Protein AF-A0A2G5TG54-F1 (afdb_monomer)

Structure (mmCIF, N/CA/C/O backbone):
data_AF-A0A2G5TG54-F1
#
_entry.id   AF-A0A2G5TG54-F1
#
loop_
_atom_site.group_PDB
_atom_site.id
_atom_site.type_symbol
_atom_site.label_atom_id
_atom_site.label_alt_id
_atom_site.label_comp_id
_atom_site.label_asym_id
_atom_site.label_entity_id
_atom_site.label_seq_id
_atom_site.pdbx_PDB_ins_code
_atom_site.Cartn_x
_atom_site.Cartn_y
_atom_site.Cartn_z
_atom_site.occupancy
_atom_site.B_iso_or_equiv
_atom_site.auth_seq_id
_atom_site.auth_comp_id
_atom_site.auth_asym_id
_atom_site.auth_atom_id
_atom_site.pdbx_PDB_model_num
ATOM 1 N N . MET A 1 1 ? 49.160 52.337 -9.918 1.00 34.94 1 MET A N 1
ATOM 2 C CA . MET A 1 1 ? 49.932 51.449 -9.016 1.00 34.94 1 MET A CA 1
ATOM 3 C C . MET A 1 1 ? 49.289 50.074 -9.090 1.00 34.94 1 MET A C 1
ATOM 5 O O . MET A 1 1 ? 48.088 50.018 -8.927 1.00 34.94 1 MET A O 1
ATOM 9 N N . SER A 1 2 ? 49.925 48.952 -9.394 1.00 38.31 2 SER A N 1
ATOM 10 C CA . SER A 1 2 ? 51.331 48.585 -9.532 1.00 38.31 2 SER A CA 1
ATOM 11 C C . SER A 1 2 ? 51.364 47.329 -10.421 1.00 38.31 2 SER A C 1
ATOM 13 O O . SER A 1 2 ? 50.618 46.388 -10.162 1.00 38.31 2 SER A O 1
ATOM 15 N N . ARG A 1 3 ? 52.185 47.323 -11.476 1.00 37.59 3 ARG A N 1
ATOM 16 C CA . ARG A 1 3 ? 52.688 46.097 -12.110 1.00 37.59 3 ARG A CA 1
ATOM 17 C C . ARG A 1 3 ? 54.124 45.937 -11.628 1.00 37.59 3 ARG A C 1
ATOM 19 O O . ARG A 1 3 ? 54.905 46.867 -11.799 1.00 37.59 3 ARG A O 1
ATOM 26 N N . ASN A 1 4 ? 54.460 44.779 -11.076 1.00 35.47 4 ASN A N 1
ATOM 27 C CA . ASN A 1 4 ? 55.825 44.259 -11.047 1.00 35.47 4 ASN A CA 1
ATOM 28 C C . ASN A 1 4 ? 55.773 42.719 -11.007 1.00 35.47 4 ASN A C 1
ATOM 30 O O . ASN A 1 4 ? 54.736 42.171 -10.626 1.00 35.47 4 ASN A O 1
ATOM 34 N N . PRO A 1 5 ? 56.821 42.026 -11.483 1.00 45.12 5 PRO A N 1
ATOM 35 C CA . PRO A 1 5 ? 56.696 40.803 -12.254 1.00 45.12 5 PRO A CA 1
ATOM 36 C C . PRO A 1 5 ? 57.221 39.583 -11.489 1.00 45.12 5 PRO A C 1
ATOM 38 O O . PRO A 1 5 ? 57.831 39.679 -10.426 1.00 45.12 5 PRO A O 1
ATOM 41 N N . TYR A 1 6 ? 56.983 38.424 -12.091 1.00 31.75 6 TYR A N 1
ATOM 42 C CA . TYR A 1 6 ? 57.564 37.141 -11.727 1.00 31.75 6 TYR A CA 1
ATOM 43 C C . TYR A 1 6 ? 59.094 37.166 -11.838 1.00 31.75 6 TYR A C 1
ATOM 45 O O . TYR A 1 6 ? 59.625 37.482 -12.901 1.00 31.75 6 TYR A O 1
ATOM 53 N N . ASN A 1 7 ? 59.781 36.756 -10.768 1.00 34.88 7 ASN A N 1
ATOM 54 C CA . ASN A 1 7 ? 61.170 36.310 -10.822 1.00 34.88 7 ASN A CA 1
ATOM 55 C C . ASN A 1 7 ? 61.200 34.780 -10.788 1.00 34.88 7 ASN A C 1
ATOM 57 O O . ASN A 1 7 ? 60.835 34.155 -9.794 1.00 34.88 7 ASN A O 1
ATOM 61 N N . ILE A 1 8 ? 61.644 34.216 -11.906 1.00 40.91 8 ILE A N 1
ATOM 62 C CA . ILE A 1 8 ? 62.179 32.863 -12.034 1.00 40.91 8 ILE A CA 1
ATOM 63 C C . ILE A 1 8 ? 63.557 32.875 -11.366 1.00 40.91 8 ILE A C 1
ATOM 65 O O . ILE A 1 8 ? 64.381 33.724 -11.702 1.00 40.91 8 ILE A O 1
ATOM 69 N N . LEU A 1 9 ? 63.814 31.945 -10.447 1.00 38.69 9 LEU A N 1
ATOM 70 C CA . LEU A 1 9 ? 65.173 31.610 -10.032 1.00 38.69 9 LEU A CA 1
ATOM 71 C C . LEU A 1 9 ? 65.385 30.105 -10.157 1.00 38.69 9 LEU A C 1
ATOM 73 O O . LEU A 1 9 ? 64.773 29.295 -9.464 1.00 38.69 9 LEU A O 1
ATOM 77 N N . ASP A 1 10 ? 66.256 29.818 -11.109 1.00 41.56 10 ASP A N 1
ATOM 78 C CA . ASP A 1 10 ? 66.926 28.574 -11.428 1.00 41.56 10 ASP A CA 1
ATOM 79 C C . ASP A 1 10 ? 68.077 28.361 -10.425 1.00 41.56 10 ASP A C 1
ATOM 81 O O . ASP A 1 10 ? 68.872 29.274 -10.186 1.00 41.56 10 ASP A O 1
ATOM 85 N N . ALA A 1 11 ? 68.136 27.188 -9.799 1.00 38.28 11 ALA A N 1
ATOM 86 C CA . ALA A 1 11 ? 69.265 26.664 -9.024 1.00 38.28 11 ALA A CA 1
ATOM 87 C C . ALA A 1 11 ? 68.930 25.189 -8.746 1.00 38.28 11 ALA A C 1
ATOM 89 O O . ALA A 1 11 ? 67.992 24.894 -8.015 1.00 38.28 11 ALA A O 1
ATOM 90 N N . GLY A 1 12 ? 69.563 24.203 -9.369 1.00 38.06 12 GLY A N 1
ATOM 91 C CA . GLY A 1 12 ? 71.003 24.037 -9.485 1.00 38.06 12 GLY A CA 1
ATOM 92 C C . GLY A 1 12 ? 71.366 22.809 -8.653 1.00 38.06 12 GLY A C 1
ATOM 93 O O . GLY A 1 12 ? 71.472 22.893 -7.431 1.00 38.06 12 GLY A O 1
ATOM 94 N N . ASP A 1 13 ? 71.502 21.668 -9.328 1.00 45.66 13 ASP A N 1
ATOM 95 C CA . ASP A 1 13 ? 71.892 20.379 -8.763 1.00 45.66 13 ASP A CA 1
ATOM 96 C C . ASP A 1 13 ? 73.157 20.473 -7.895 1.00 45.66 13 ASP A C 1
ATOM 98 O O . ASP A 1 13 ? 74.236 20.844 -8.364 1.00 45.66 13 ASP A O 1
ATOM 102 N N . ARG A 1 14 ? 73.049 20.042 -6.634 1.00 39.50 14 ARG A N 1
ATOM 103 C CA . ARG A 1 14 ? 74.178 19.566 -5.822 1.00 39.50 14 ARG A CA 1
ATOM 104 C C . ARG A 1 14 ? 73.734 18.384 -4.969 1.00 39.50 14 ARG A C 1
ATOM 106 O O . ARG A 1 14 ? 73.281 18.548 -3.841 1.00 39.50 14 ARG A O 1
ATOM 113 N N . ILE A 1 15 ? 73.913 17.180 -5.505 1.00 40.06 15 ILE A N 1
ATOM 114 C CA . ILE A 1 15 ? 73.893 15.945 -4.718 1.00 40.06 15 ILE A CA 1
ATOM 115 C C . ILE A 1 15 ? 75.196 15.906 -3.914 1.00 40.06 15 ILE A C 1
ATOM 117 O O . ILE A 1 15 ? 76.268 15.621 -4.447 1.00 40.06 15 ILE A O 1
ATOM 121 N N . THR A 1 16 ? 75.121 16.228 -2.627 1.00 40.75 16 THR A N 1
ATOM 122 C CA . THR A 1 16 ? 76.194 15.954 -1.672 1.00 40.75 16 THR A CA 1
ATOM 123 C C . THR A 1 16 ? 76.096 14.491 -1.244 1.00 40.75 16 THR A C 1
ATOM 125 O O . THR A 1 16 ? 75.081 14.039 -0.719 1.00 40.75 16 THR A O 1
ATOM 128 N N . SER A 1 17 ? 77.149 13.712 -1.495 1.00 44.03 17 SER A N 1
ATOM 129 C CA . SER A 1 17 ? 77.240 12.322 -1.050 1.00 44.03 17 SER A CA 1
ATOM 130 C C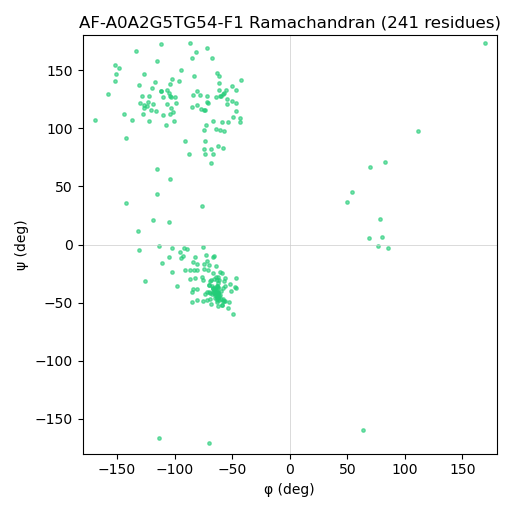 . SER A 1 17 ? 77.319 12.272 0.479 1.00 44.03 17 SER A C 1
ATOM 132 O O . SER A 1 17 ? 78.351 12.607 1.067 1.00 44.03 17 SER A O 1
ATOM 134 N N . ILE A 1 18 ? 76.233 11.867 1.134 1.00 52.91 18 ILE A N 1
ATOM 135 C CA . ILE A 1 18 ? 76.207 11.627 2.579 1.00 52.91 18 ILE A CA 1
ATOM 136 C C . ILE A 1 18 ? 76.948 10.311 2.846 1.00 52.91 18 ILE A C 1
ATOM 138 O O . ILE A 1 18 ? 76.536 9.244 2.394 1.00 52.91 18 ILE A O 1
ATOM 142 N N . SER A 1 19 ? 78.067 10.387 3.566 1.00 51.88 19 SER A N 1
ATOM 143 C CA . SER A 1 19 ? 78.802 9.210 4.036 1.00 51.88 19 SER A CA 1
ATOM 144 C C . SER A 1 19 ? 78.036 8.582 5.201 1.00 51.88 19 SER A C 1
ATOM 146 O O . SER A 1 19 ? 78.085 9.068 6.332 1.00 51.88 19 SER A O 1
ATOM 148 N N . TYR A 1 20 ? 77.265 7.532 4.917 1.00 57.84 20 TYR A N 1
ATOM 149 C CA . TYR A 1 20 ? 76.527 6.797 5.938 1.00 57.84 20 TYR A CA 1
ATOM 150 C C . TYR A 1 20 ? 77.499 5.981 6.795 1.00 57.84 20 TYR A C 1
ATOM 152 O O . TYR A 1 20 ? 78.253 5.148 6.290 1.00 57.84 20 TYR A O 1
ATOM 160 N N . SER A 1 21 ? 77.488 6.213 8.109 1.00 72.75 21 SER A N 1
ATOM 161 C CA . SER A 1 21 ? 78.297 5.423 9.036 1.00 72.75 21 SER A CA 1
ATOM 162 C C . SER A 1 21 ? 77.847 3.957 9.009 1.00 72.75 21 SER A C 1
ATOM 164 O O . SER A 1 21 ? 76.662 3.663 8.827 1.00 72.75 21 SER A O 1
ATOM 166 N N . LYS A 1 22 ? 78.780 3.016 9.216 1.00 67.62 22 LYS A N 1
ATOM 167 C CA . LYS A 1 22 ? 78.477 1.571 9.239 1.00 67.62 22 LYS A CA 1
ATOM 168 C C . LYS A 1 22 ? 77.320 1.239 10.191 1.00 67.62 22 LYS A C 1
ATOM 170 O O . LYS A 1 22 ? 76.504 0.391 9.861 1.00 67.62 22 LYS A O 1
ATOM 175 N N . SER A 1 23 ? 77.189 1.964 11.306 1.00 66.81 23 SER A N 1
ATOM 176 C CA . SER A 1 23 ? 76.070 1.807 12.244 1.00 66.81 23 SER A CA 1
ATOM 177 C C . SER A 1 23 ? 74.707 2.138 11.634 1.00 66.81 23 SER A C 1
ATOM 179 O O . SER A 1 23 ? 73.736 1.461 11.952 1.00 66.81 23 SER A O 1
ATOM 181 N N . PHE A 1 24 ? 74.616 3.131 10.743 1.00 74.88 24 PHE A N 1
ATOM 182 C CA . PHE A 1 24 ? 73.359 3.485 10.079 1.00 74.88 24 PHE A CA 1
ATOM 183 C C . PHE A 1 24 ? 72.929 2.410 9.075 1.00 74.88 24 PHE A C 1
ATOM 185 O O . PHE A 1 24 ? 71.762 2.031 9.035 1.00 74.88 24 PHE A O 1
ATOM 192 N N . ILE A 1 25 ? 73.884 1.859 8.319 1.00 77.88 25 ILE A N 1
ATOM 193 C CA . ILE A 1 25 ? 73.627 0.754 7.385 1.00 77.88 25 ILE A CA 1
ATOM 194 C C . ILE A 1 25 ? 73.189 -0.500 8.155 1.00 77.88 25 ILE A C 1
ATOM 196 O O . ILE A 1 25 ? 72.208 -1.137 7.777 1.00 77.88 25 ILE A O 1
ATOM 200 N N . THR A 1 26 ? 73.844 -0.821 9.274 1.00 77.25 26 THR A N 1
ATOM 201 C CA . THR A 1 26 ? 73.444 -1.953 10.125 1.00 77.25 26 THR A CA 1
ATOM 202 C C . THR A 1 26 ? 72.039 -1.764 10.703 1.00 77.25 26 THR A C 1
ATOM 204 O O . THR A 1 26 ? 71.255 -2.711 10.716 1.00 77.25 26 THR A O 1
ATOM 207 N N . LEU A 1 27 ? 71.682 -0.547 11.134 1.00 81.94 27 LEU A N 1
ATOM 208 C CA . LEU A 1 27 ? 70.344 -0.250 11.654 1.00 81.94 27 LEU A CA 1
ATOM 209 C C . LEU A 1 27 ? 69.267 -0.371 10.565 1.00 81.94 27 LEU A C 1
ATOM 211 O O . LEU A 1 27 ? 68.189 -0.900 10.823 1.00 81.94 27 LEU A O 1
ATOM 215 N N . LEU A 1 28 ? 69.573 0.073 9.342 1.00 81.56 28 LEU A N 1
ATOM 216 C CA . LEU A 1 28 ? 68.676 -0.044 8.195 1.00 81.56 28 LEU A CA 1
ATOM 217 C C . LEU A 1 28 ? 68.428 -1.515 7.836 1.00 81.56 28 LEU A C 1
ATOM 219 O O . LEU A 1 28 ? 67.286 -1.904 7.612 1.00 81.56 28 LEU A O 1
ATOM 223 N N . ILE A 1 29 ? 69.475 -2.346 7.844 1.00 83.75 29 ILE A N 1
ATOM 224 C CA . ILE A 1 29 ? 69.347 -3.787 7.594 1.00 83.75 29 ILE A CA 1
ATOM 225 C C . ILE A 1 29 ? 68.479 -4.439 8.675 1.00 83.75 29 ILE A C 1
ATOM 227 O O . ILE A 1 29 ? 67.568 -5.186 8.334 1.00 83.75 29 ILE A O 1
ATOM 231 N N . LEU A 1 30 ? 68.696 -4.117 9.955 1.00 86.38 30 LEU A N 1
ATOM 232 C CA . LEU A 1 30 ? 67.875 -4.638 11.057 1.00 86.38 30 LEU A CA 1
ATOM 233 C C . LEU A 1 30 ? 66.409 -4.191 10.970 1.00 86.38 30 LEU A C 1
ATOM 235 O O . LEU A 1 30 ? 65.508 -4.960 11.291 1.00 86.38 30 LEU A O 1
ATOM 239 N N . PHE A 1 31 ? 66.150 -2.966 10.515 1.00 85.31 31 PHE A N 1
ATOM 240 C CA . PHE A 1 31 ? 64.790 -2.473 10.319 1.00 85.31 31 PHE A CA 1
ATOM 241 C C . PHE A 1 31 ? 64.089 -3.181 9.153 1.00 85.31 31 PHE A C 1
ATOM 243 O O . PHE A 1 31 ? 62.931 -3.575 9.274 1.00 85.31 31 PHE A O 1
ATOM 250 N N . VAL A 1 32 ? 64.796 -3.413 8.043 1.00 85.88 32 VAL A N 1
ATOM 251 C CA . VAL A 1 32 ? 64.259 -4.151 6.890 1.00 85.88 32 VAL A CA 1
ATOM 252 C C . VAL A 1 32 ? 64.008 -5.618 7.241 1.00 85.88 32 VAL A C 1
ATOM 254 O O . VAL A 1 32 ? 62.961 -6.153 6.878 1.00 85.88 32 VAL A O 1
ATOM 257 N N . THR A 1 33 ? 64.903 -6.270 7.990 1.00 83.00 33 THR A N 1
ATOM 258 C CA . THR A 1 33 ? 64.675 -7.651 8.445 1.00 83.00 33 THR A CA 1
ATOM 259 C C . THR A 1 33 ? 63.539 -7.735 9.458 1.00 83.00 33 THR A C 1
ATOM 261 O O . THR A 1 33 ? 62.756 -8.680 9.394 1.00 83.00 33 THR A O 1
ATOM 264 N N . PHE A 1 34 ? 63.379 -6.736 10.332 1.00 84.75 34 PHE A N 1
ATOM 265 C CA . PHE A 1 34 ? 62.227 -6.641 11.227 1.00 84.75 34 PHE A CA 1
ATOM 266 C C . PHE A 1 34 ? 60.916 -6.470 10.454 1.00 84.75 34 PHE A C 1
ATOM 268 O O . PHE A 1 34 ? 59.959 -7.182 10.737 1.00 84.75 34 PHE A O 1
ATOM 275 N N . LEU A 1 35 ? 60.866 -5.595 9.442 1.00 80.31 35 LEU A N 1
ATOM 276 C CA . LEU A 1 35 ? 59.683 -5.437 8.590 1.00 80.31 35 LEU A CA 1
ATOM 277 C C . LEU A 1 35 ? 59.360 -6.720 7.818 1.00 80.31 35 LEU A C 1
ATOM 279 O O . LEU A 1 35 ? 58.196 -7.108 7.756 1.00 80.31 35 LEU A O 1
ATOM 283 N N . ALA A 1 36 ? 60.365 -7.413 7.279 1.00 77.81 36 ALA A N 1
ATOM 284 C CA . ALA A 1 36 ? 60.170 -8.699 6.614 1.00 77.81 36 ALA A CA 1
ATOM 285 C C . ALA A 1 36 ? 59.648 -9.770 7.589 1.00 77.81 36 ALA A C 1
ATOM 287 O O . ALA A 1 36 ? 58.666 -10.444 7.286 1.00 77.81 36 ALA A O 1
ATOM 288 N N . ALA A 1 37 ? 60.231 -9.885 8.785 1.00 77.62 37 ALA A N 1
ATOM 289 C CA . ALA A 1 37 ? 59.779 -10.825 9.811 1.00 77.62 37 ALA A CA 1
ATOM 290 C C . ALA A 1 37 ? 58.368 -10.491 10.323 1.00 77.62 37 ALA A C 1
ATOM 292 O O . ALA A 1 37 ? 57.552 -11.389 10.496 1.00 77.62 37 ALA A O 1
ATOM 293 N N . PHE A 1 38 ? 58.049 -9.207 10.503 1.00 75.62 38 PHE A N 1
ATOM 294 C CA . PHE A 1 38 ? 56.713 -8.734 10.868 1.00 75.62 38 PHE A CA 1
ATOM 295 C C . PHE A 1 38 ? 55.685 -9.026 9.768 1.00 75.62 38 PHE A C 1
ATOM 297 O O . PHE A 1 38 ? 54.560 -9.413 10.071 1.00 75.62 38 PHE A O 1
ATOM 304 N N . SER A 1 39 ? 56.080 -8.907 8.497 1.00 67.50 39 SER A N 1
ATOM 305 C CA . SER A 1 39 ? 55.243 -9.267 7.344 1.00 67.50 39 SER A CA 1
ATOM 306 C C . SER A 1 39 ? 54.972 -10.772 7.286 1.00 67.50 39 SER A C 1
ATOM 308 O O . SER A 1 39 ? 53.861 -11.176 6.967 1.00 67.50 39 SER A O 1
ATOM 310 N N . VAL A 1 40 ? 55.957 -11.605 7.640 1.00 71.50 40 VAL A N 1
ATOM 311 C CA . VAL A 1 40 ? 55.793 -13.066 7.724 1.00 71.50 40 VAL A CA 1
ATOM 312 C C . VAL A 1 40 ? 54.940 -13.463 8.933 1.00 71.50 40 VAL A C 1
ATOM 314 O O . VAL A 1 40 ? 54.067 -14.315 8.808 1.00 71.50 40 VAL A O 1
ATOM 317 N N . LEU A 1 41 ? 55.133 -12.818 10.088 1.00 65.50 41 LEU A N 1
ATOM 318 C CA . LEU A 1 41 ? 54.375 -13.101 11.313 1.00 65.50 41 LEU A CA 1
ATOM 319 C C . LEU A 1 41 ? 52.911 -12.643 11.228 1.00 65.50 41 LEU A C 1
ATOM 321 O O . LEU A 1 41 ? 52.036 -13.326 11.749 1.00 65.50 41 LEU A O 1
ATOM 325 N N . ASN A 1 42 ? 52.626 -11.534 10.538 1.00 56.94 42 ASN A N 1
ATOM 326 C CA . ASN A 1 42 ? 51.255 -11.067 10.291 1.00 56.94 42 ASN A CA 1
ATOM 327 C C . ASN A 1 42 ? 50.656 -11.580 8.972 1.00 56.94 42 ASN A C 1
ATOM 329 O O . ASN A 1 42 ? 49.482 -11.335 8.697 1.00 56.94 42 ASN A O 1
ATOM 333 N N . GLY A 1 43 ? 51.427 -12.322 8.174 1.00 51.34 43 GLY A N 1
ATOM 334 C CA . GLY A 1 43 ? 51.016 -12.927 6.904 1.00 51.34 43 GLY A CA 1
ATOM 335 C C . GLY A 1 43 ? 50.147 -14.178 7.057 1.00 51.34 43 GLY A C 1
ATOM 336 O O . GLY A 1 43 ? 50.262 -15.099 6.258 1.00 51.34 43 GLY A O 1
ATOM 337 N N . SER A 1 44 ? 49.307 -14.242 8.092 1.00 53.38 44 SER A N 1
ATOM 338 C CA . SER A 1 44 ? 48.347 -15.335 8.305 1.00 53.38 44 SER A CA 1
ATOM 339 C C . SER A 1 44 ? 47.011 -14.855 8.878 1.00 53.38 44 SER A C 1
ATOM 341 O O . SER A 1 44 ? 46.358 -15.554 9.640 1.00 53.38 44 SER A O 1
ATOM 343 N N . ASN A 1 45 ? 46.566 -13.672 8.456 1.00 43.69 45 ASN A N 1
ATOM 344 C CA . ASN A 1 45 ? 45.145 -13.333 8.468 1.00 43.69 45 ASN A CA 1
ATOM 345 C C . ASN A 1 45 ? 44.682 -13.134 7.024 1.00 43.69 45 ASN A C 1
ATOM 347 O O . ASN A 1 45 ? 44.289 -12.038 6.623 1.00 43.69 45 ASN A O 1
ATOM 351 N N . GLU A 1 46 ? 44.717 -14.211 6.235 1.00 39.81 46 GLU A N 1
ATOM 352 C CA . GLU A 1 46 ? 43.706 -14.351 5.196 1.00 39.81 46 GLU A CA 1
ATOM 353 C C . GLU A 1 46 ? 42.360 -14.394 5.918 1.00 39.81 46 GLU A C 1
ATOM 355 O O . GLU A 1 46 ? 41.935 -15.397 6.492 1.00 39.81 46 GLU A O 1
ATOM 360 N N . LEU A 1 47 ? 41.703 -13.237 5.942 1.00 36.28 47 LEU A N 1
ATOM 361 C CA . LEU A 1 47 ? 40.264 -13.189 6.050 1.00 36.28 47 LEU A CA 1
ATOM 362 C C . LEU A 1 47 ? 39.778 -14.089 4.913 1.00 36.28 47 LEU A C 1
ATOM 364 O O . LEU A 1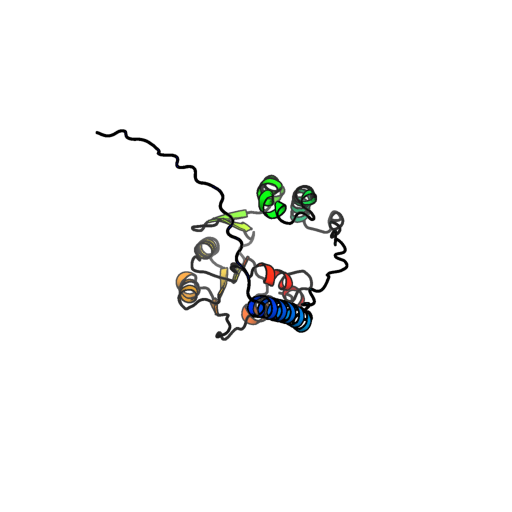 47 ? 39.913 -13.711 3.751 1.00 36.28 47 LEU A O 1
ATOM 368 N N . ASN A 1 48 ? 39.301 -15.290 5.246 1.00 30.78 48 ASN A N 1
ATOM 369 C CA . ASN A 1 48 ? 38.589 -16.164 4.325 1.00 30.78 48 ASN A CA 1
ATOM 370 C C . ASN A 1 48 ? 37.372 -15.387 3.811 1.00 30.78 48 ASN A C 1
ATOM 372 O O . ASN A 1 48 ? 36.264 -15.475 4.342 1.00 30.78 48 ASN A O 1
ATOM 376 N N . PHE A 1 49 ? 37.604 -14.559 2.798 1.00 29.95 49 PHE A N 1
ATOM 377 C CA . PHE A 1 49 ? 36.588 -14.095 1.894 1.00 29.95 49 PHE A CA 1
ATOM 378 C C . PHE A 1 49 ? 36.152 -15.370 1.207 1.00 29.95 49 PHE A C 1
ATOM 380 O O . PHE A 1 49 ? 36.879 -15.886 0.363 1.00 29.95 49 PHE A O 1
ATOM 387 N N . TYR A 1 50 ? 35.033 -15.929 1.672 1.00 30.94 50 TYR A N 1
ATOM 388 C CA . TYR A 1 50 ? 34.352 -17.012 0.989 1.00 30.94 50 TYR A CA 1
ATOM 389 C C . TYR A 1 50 ? 34.336 -16.648 -0.491 1.00 30.94 50 TYR A C 1
ATOM 391 O O . TYR A 1 50 ? 33.618 -15.737 -0.913 1.00 30.94 50 TYR A O 1
ATOM 399 N N . THR A 1 51 ? 35.183 -17.315 -1.267 1.00 30.77 51 THR A N 1
ATOM 400 C CA . THR A 1 51 ? 35.048 -17.348 -2.703 1.00 30.77 51 THR A CA 1
ATOM 401 C C . THR A 1 51 ? 33.670 -17.941 -2.913 1.00 30.77 51 THR A C 1
ATOM 403 O O . THR A 1 51 ? 33.425 -19.118 -2.656 1.00 30.77 51 THR A O 1
ATOM 406 N N . VAL A 1 52 ? 32.722 -17.087 -3.298 1.00 35.50 52 VAL A N 1
ATOM 407 C CA . VAL A 1 52 ? 31.465 -17.518 -3.902 1.00 35.50 52 VAL A CA 1
ATOM 408 C C . VAL A 1 52 ? 31.850 -18.081 -5.270 1.00 35.50 52 VAL A C 1
ATOM 410 O O . VAL A 1 52 ? 31.660 -17.458 -6.311 1.00 35.50 52 VAL A O 1
ATOM 413 N N . GLU A 1 53 ? 32.511 -19.236 -5.248 1.00 41.00 53 GLU A N 1
ATOM 414 C CA . GLU A 1 53 ? 32.616 -20.124 -6.385 1.00 41.00 53 GLU A CA 1
ATOM 415 C C . GLU A 1 53 ? 31.197 -20.601 -6.681 1.00 41.00 53 GLU A C 1
ATOM 417 O O . GLU A 1 53 ? 30.474 -21.061 -5.798 1.00 41.00 53 GLU A O 1
ATOM 422 N N . ASN A 1 54 ? 30.804 -20.418 -7.938 1.00 34.56 54 ASN A N 1
ATOM 423 C CA . ASN A 1 54 ? 29.474 -20.662 -8.481 1.00 34.56 54 ASN A CA 1
ATOM 424 C C . ASN A 1 54 ? 28.394 -19.688 -7.997 1.00 34.56 54 ASN A C 1
ATOM 426 O O . ASN A 1 54 ? 27.367 -20.075 -7.444 1.00 34.56 54 ASN A O 1
ATOM 430 N N . THR A 1 55 ? 28.518 -18.417 -8.399 1.00 41.81 55 THR A N 1
ATOM 431 C CA . THR A 1 55 ? 27.314 -17.772 -8.942 1.00 41.81 55 THR A CA 1
ATOM 432 C C . THR A 1 55 ? 27.012 -18.465 -10.266 1.00 41.81 55 THR A C 1
ATOM 434 O O . THR A 1 55 ? 27.372 -17.998 -11.347 1.00 41.81 55 THR A O 1
ATOM 437 N N . GLU A 1 56 ? 26.343 -19.614 -10.186 1.00 39.00 56 GLU A N 1
ATOM 438 C CA . GLU A 1 56 ? 25.393 -19.948 -11.230 1.00 39.00 56 GLU A CA 1
ATOM 439 C C . GLU A 1 56 ? 24.585 -18.664 -11.421 1.00 39.00 56 GLU A C 1
ATOM 441 O O . GLU A 1 56 ? 23.988 -18.145 -10.472 1.00 39.00 56 GLU A O 1
ATOM 446 N N . LYS A 1 57 ? 24.690 -18.043 -12.603 1.00 43.56 57 LYS A N 1
ATOM 447 C CA . LYS A 1 57 ? 23.726 -17.022 -12.984 1.00 43.56 57 LYS A CA 1
ATOM 448 C C . LYS A 1 57 ? 22.403 -17.754 -12.887 1.00 43.56 57 LYS A C 1
ATOM 450 O O . LYS A 1 57 ? 22.040 -18.462 -13.821 1.00 43.56 57 LYS A O 1
ATOM 455 N N . VAL A 1 58 ? 21.705 -17.593 -11.766 1.00 41.75 58 VAL A N 1
ATOM 456 C CA . VAL A 1 58 ? 20.287 -17.877 -11.670 1.00 41.75 58 VAL A CA 1
ATOM 457 C C . VAL A 1 58 ? 19.665 -16.828 -12.578 1.00 41.75 58 VAL A C 1
ATOM 459 O O . VAL A 1 58 ? 19.203 -15.768 -12.160 1.00 41.75 58 VAL A O 1
ATOM 462 N N . LEU A 1 59 ? 19.760 -17.088 -13.878 1.00 44.72 59 LEU A N 1
ATOM 463 C CA . LEU A 1 59 ? 18.843 -16.592 -14.860 1.00 44.72 59 LEU A CA 1
ATOM 464 C C . LEU A 1 59 ? 17.548 -17.241 -14.407 1.00 44.72 59 LEU A C 1
ATOM 466 O O . LEU A 1 59 ? 17.267 -18.364 -14.805 1.00 44.72 59 LEU A O 1
ATOM 470 N N . LEU A 1 60 ? 16.852 -16.600 -13.458 1.00 44.34 60 LEU A N 1
ATOM 471 C CA . LEU A 1 60 ? 15.507 -17.000 -13.088 1.00 44.34 60 LEU A CA 1
ATOM 472 C C . LEU A 1 60 ? 14.795 -17.104 -14.432 1.00 44.34 60 LEU A C 1
ATOM 474 O O . LEU A 1 60 ? 14.676 -16.065 -15.099 1.00 44.34 60 LEU A O 1
ATOM 478 N N . PRO A 1 61 ? 14.447 -18.319 -14.901 1.00 50.03 61 PRO A N 1
ATOM 479 C CA . PRO A 1 61 ? 13.710 -18.426 -16.136 1.00 50.03 61 PRO A CA 1
ATOM 480 C C . PRO A 1 61 ? 12.495 -17.545 -15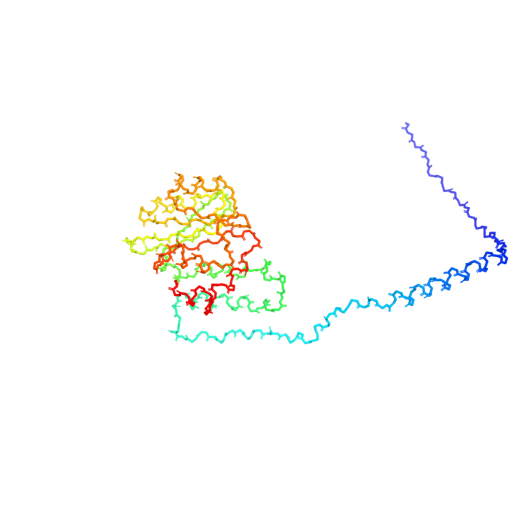.909 1.00 50.03 61 PRO A C 1
ATOM 482 O O . PRO A 1 61 ? 11.842 -17.646 -14.865 1.00 50.03 61 PRO A O 1
ATOM 485 N N . LEU A 1 62 ? 12.274 -16.585 -16.813 1.00 51.16 62 LEU A N 1
ATOM 486 C CA . LEU A 1 62 ? 11.037 -15.824 -16.788 1.00 51.16 62 LEU A CA 1
ATOM 487 C C . LEU A 1 62 ? 9.931 -16.873 -16.634 1.00 51.16 62 LEU A C 1
ATOM 489 O O . LEU A 1 62 ? 9.915 -17.777 -17.476 1.00 51.16 62 LEU A O 1
ATOM 493 N N . PRO A 1 63 ? 9.083 -16.814 -15.586 1.00 58.00 63 PRO A N 1
ATOM 494 C CA . PRO A 1 63 ? 8.068 -17.835 -15.398 1.00 58.00 63 PRO A CA 1
ATOM 495 C C . PRO A 1 63 ? 7.332 -18.003 -16.720 1.00 58.00 63 PRO A C 1
ATOM 497 O O . PRO A 1 63 ? 7.120 -17.009 -17.431 1.00 58.00 63 PRO A O 1
ATOM 500 N N . GLU A 1 64 ? 7.102 -19.261 -17.090 1.00 63.03 64 GLU A N 1
ATOM 501 C CA . GLU A 1 64 ? 6.433 -19.661 -18.323 1.00 63.03 64 GLU A CA 1
ATOM 502 C C . GLU A 1 64 ? 5.216 -18.754 -18.559 1.00 63.03 64 GLU A C 1
ATOM 504 O O . GLU A 1 64 ? 4.598 -18.285 -17.597 1.00 63.03 64 GLU A O 1
ATOM 509 N N . TYR A 1 65 ? 4.953 -18.383 -19.819 1.00 59.16 65 TYR A N 1
ATOM 510 C CA . TYR A 1 65 ? 3.827 -17.498 -20.139 1.00 59.16 65 TYR A CA 1
ATOM 511 C C . TYR A 1 65 ? 2.574 -17.986 -19.406 1.00 59.16 65 TYR A C 1
ATOM 513 O O . TYR A 1 65 ? 2.306 -19.184 -19.406 1.00 59.16 65 TYR A O 1
ATOM 521 N N . LEU A 1 66 ? 1.847 -17.067 -18.761 1.00 65.94 66 LEU A N 1
ATOM 522 C CA . LEU A 1 66 ? 0.654 -17.418 -17.994 1.00 65.94 66 LEU A CA 1
ATOM 523 C C . LEU A 1 66 ? -0.302 -18.194 -18.903 1.00 65.94 66 LEU A C 1
ATOM 525 O O . LEU A 1 66 ? -0.704 -17.683 -19.950 1.00 65.94 66 LEU A O 1
ATOM 529 N N . GLU A 1 67 ? -0.640 -19.425 -18.520 1.00 67.31 67 GLU A N 1
ATOM 530 C CA . GLU A 1 67 ? -1.646 -20.202 -19.234 1.00 67.31 67 GLU A CA 1
ATOM 531 C C . GLU A 1 67 ? -2.969 -19.430 -19.210 1.00 67.31 67 GLU A C 1
ATOM 533 O O . GLU A 1 67 ? -3.439 -18.998 -18.149 1.00 67.31 67 GLU A O 1
ATOM 538 N N . SER A 1 68 ? -3.562 -19.226 -20.386 1.00 68.25 68 SER A N 1
ATOM 539 C CA . SER A 1 68 ? -4.784 -18.433 -20.513 1.00 68.25 68 SER A CA 1
ATOM 540 C C . SER A 1 68 ? -5.899 -19.013 -19.636 1.00 68.25 68 SER A C 1
ATOM 542 O O . SER A 1 68 ? -6.162 -20.215 -19.655 1.00 68.25 68 SER A O 1
ATOM 544 N N . GLY A 1 69 ? -6.546 -18.158 -18.841 1.00 69.31 69 GLY A N 1
ATOM 545 C CA . GLY A 1 69 ? -7.630 -18.551 -17.935 1.00 69.31 69 GLY A CA 1
ATOM 546 C C . GLY A 1 69 ? -7.204 -19.063 -16.552 1.00 69.31 69 GLY A C 1
ATOM 547 O O . GLY A 1 69 ? -8.076 -19.303 -15.720 1.00 69.31 69 GLY A O 1
ATOM 548 N N . THR A 1 70 ? -5.904 -19.181 -16.255 1.00 76.69 70 THR A N 1
ATOM 549 C CA . THR A 1 70 ? -5.418 -19.570 -14.908 1.00 76.69 70 THR A CA 1
ATOM 550 C C . THR A 1 70 ? -5.404 -18.421 -13.899 1.00 76.69 70 THR A C 1
ATOM 552 O O . THR A 1 70 ? -5.345 -18.636 -12.689 1.00 76.69 70 THR A O 1
ATOM 555 N N . VAL A 1 71 ? -5.489 -17.186 -14.388 1.00 80.88 71 VAL A N 1
ATOM 556 C CA . VAL A 1 71 ? -5.431 -15.952 -13.602 1.00 80.88 71 VAL A CA 1
ATOM 557 C C . VAL A 1 71 ? -6.544 -15.000 -14.029 1.00 80.88 71 VAL A C 1
ATOM 559 O O . VAL A 1 71 ? -7.175 -15.171 -15.070 1.00 80.88 71 VAL A O 1
ATOM 562 N N . SER A 1 72 ? -6.791 -13.959 -13.230 1.00 83.12 72 SER A N 1
ATOM 563 C CA . SER A 1 72 ? -7.756 -12.927 -13.623 1.00 83.12 72 SER A CA 1
ATOM 564 C C . SER A 1 72 ? -7.318 -12.209 -14.917 1.00 83.12 72 SER A C 1
ATOM 566 O O . SER A 1 72 ? -6.124 -11.928 -15.067 1.00 83.12 72 SER A O 1
ATOM 568 N N . PRO A 1 73 ? -8.257 -11.800 -15.797 1.00 85.12 73 PRO A N 1
ATOM 569 C CA . PRO A 1 73 ? -7.939 -11.033 -17.011 1.00 85.12 73 PRO A CA 1
ATOM 570 C C . PRO A 1 73 ? -7.175 -9.731 -16.731 1.00 85.12 73 PRO A C 1
ATOM 572 O O . PRO A 1 73 ? -6.381 -9.257 -17.546 1.00 85.12 73 PRO A O 1
ATOM 575 N N . LEU A 1 74 ? -7.409 -9.156 -15.548 1.00 86.38 74 LEU A N 1
ATOM 576 C CA . LEU A 1 74 ? -6.688 -7.996 -15.047 1.00 86.38 74 LEU A CA 1
ATOM 577 C C . LEU A 1 74 ? -5.195 -8.296 -14.866 1.00 86.38 74 LEU A C 1
ATOM 579 O O . LEU A 1 74 ? -4.350 -7.561 -15.376 1.00 86.38 74 LEU A O 1
ATOM 583 N N . PHE A 1 75 ? -4.880 -9.369 -14.137 1.00 85.81 75 PHE A N 1
ATOM 584 C CA . PHE A 1 75 ? -3.501 -9.766 -13.873 1.00 85.81 75 PHE A CA 1
ATOM 585 C C . PHE A 1 75 ? -2.788 -10.189 -15.158 1.00 85.81 75 PHE A C 1
ATOM 587 O O . PHE A 1 75 ? -1.651 -9.785 -15.380 1.00 85.81 75 PHE A O 1
ATOM 594 N N . GLU A 1 76 ? -3.474 -10.933 -16.028 1.00 86.94 76 GLU A N 1
ATOM 595 C CA . GLU A 1 76 ? -2.955 -11.328 -17.338 1.00 86.94 76 GLU A CA 1
ATOM 596 C C . GLU A 1 76 ? -2.553 -10.106 -18.178 1.00 86.94 76 GLU A C 1
ATOM 598 O O . GLU A 1 76 ? -1.427 -10.032 -18.669 1.00 86.94 76 GLU A O 1
ATOM 603 N N . SER A 1 77 ? -3.429 -9.101 -18.276 1.00 89.50 77 SER A N 1
ATOM 604 C CA . SER A 1 77 ? -3.157 -7.866 -19.025 1.00 89.50 77 SER A CA 1
ATOM 605 C C . SER A 1 77 ? -1.987 -7.069 -18.440 1.00 89.50 77 SER A C 1
ATOM 607 O O . SER A 1 77 ? -1.109 -6.624 -19.183 1.00 89.50 77 SER A O 1
ATOM 609 N N . PHE A 1 78 ? -1.948 -6.912 -17.111 1.00 89.69 78 PHE A N 1
ATOM 610 C CA . PHE A 1 78 ? -0.840 -6.252 -16.416 1.00 89.69 78 PHE A CA 1
ATOM 611 C C . PHE A 1 78 ? 0.487 -6.968 -16.691 1.00 89.69 78 PHE A C 1
ATOM 613 O O . PHE A 1 78 ? 1.454 -6.345 -17.133 1.00 89.69 78 PHE A O 1
ATOM 620 N N . TYR A 1 79 ? 0.525 -8.285 -16.480 1.00 88.81 79 TYR A N 1
ATOM 621 C CA . TYR A 1 79 ? 1.725 -9.099 -16.636 1.00 88.81 79 TYR A CA 1
ATOM 622 C C . TYR A 1 79 ? 2.242 -9.082 -18.077 1.00 88.81 79 TYR A C 1
ATOM 624 O O . TYR A 1 79 ? 3.432 -8.848 -18.306 1.00 88.81 79 TYR A O 1
ATOM 632 N N . ASN A 1 80 ? 1.346 -9.258 -19.050 1.00 90.06 80 ASN A N 1
ATOM 633 C CA . ASN A 1 80 ? 1.689 -9.270 -20.469 1.00 90.06 80 ASN A CA 1
ATOM 634 C C . ASN A 1 80 ? 2.196 -7.910 -20.965 1.00 90.06 80 ASN A C 1
ATOM 636 O O . ASN A 1 80 ? 3.039 -7.876 -21.860 1.00 90.06 80 ASN A O 1
ATOM 640 N N . CYS A 1 81 ? 1.755 -6.799 -20.368 1.00 93.38 81 CYS A N 1
ATOM 641 C CA . CYS A 1 81 ? 2.330 -5.488 -20.657 1.00 93.38 81 CYS A CA 1
ATOM 642 C C . CYS A 1 81 ? 3.706 -5.301 -19.997 1.00 93.38 81 CYS A C 1
ATOM 644 O O . CYS A 1 81 ? 4.664 -4.883 -20.650 1.00 93.38 81 CYS A O 1
ATOM 646 N N . LEU A 1 82 ? 3.819 -5.616 -18.703 1.00 92.94 82 LEU A N 1
ATOM 647 C CA . LEU A 1 82 ? 4.989 -5.289 -17.887 1.00 92.94 82 LEU A CA 1
ATOM 648 C C . LEU A 1 82 ? 6.214 -6.149 -18.235 1.00 92.94 82 LEU A C 1
ATOM 650 O O . LEU A 1 82 ? 7.319 -5.633 -18.423 1.00 92.94 82 LEU A O 1
ATOM 654 N N . ARG A 1 83 ? 6.026 -7.470 -18.332 1.00 88.81 83 ARG A N 1
ATOM 655 C CA . ARG A 1 83 ? 7.099 -8.464 -18.500 1.00 88.81 83 ARG A CA 1
ATOM 656 C C . ARG A 1 83 ? 8.023 -8.176 -19.692 1.00 88.81 83 ARG A C 1
ATOM 658 O O . ARG A 1 83 ? 9.229 -8.093 -19.459 1.00 88.81 83 ARG A O 1
ATOM 665 N N . PRO A 1 84 ? 7.541 -7.998 -20.941 1.00 92.06 84 PRO A N 1
ATOM 666 C CA . PRO A 1 84 ? 8.433 -7.774 -22.082 1.00 92.06 84 PRO A CA 1
ATOM 667 C C . PRO A 1 84 ? 9.230 -6.469 -21.966 1.00 92.06 84 PRO A C 1
ATOM 669 O O . PRO A 1 84 ? 10.346 -6.390 -22.469 1.00 92.06 84 PRO A O 1
ATOM 672 N N . LYS A 1 85 ? 8.695 -5.460 -21.268 1.00 93.00 85 LYS A N 1
ATOM 673 C CA . LYS A 1 85 ? 9.365 -4.169 -21.058 1.00 93.00 85 LYS A CA 1
ATOM 674 C C . LYS A 1 85 ? 10.481 -4.262 -20.013 1.00 93.00 85 LYS A C 1
ATOM 676 O O . LYS A 1 85 ? 11.479 -3.555 -20.126 1.00 93.00 85 LYS A O 1
ATOM 681 N N . LEU A 1 86 ? 10.341 -5.152 -19.028 1.00 91.50 86 LEU A N 1
ATOM 682 C CA . LEU A 1 86 ? 11.350 -5.392 -17.990 1.00 91.50 86 LEU A CA 1
ATOM 683 C C . LEU A 1 86 ? 12.359 -6.490 -18.353 1.00 91.50 86 LEU A C 1
ATOM 685 O O . LEU A 1 86 ? 13.466 -6.487 -17.818 1.00 91.50 86 LEU A O 1
ATOM 689 N N . ALA A 1 87 ? 12.029 -7.398 -19.277 1.00 90.75 87 ALA A N 1
ATOM 690 C CA . ALA A 1 87 ? 12.914 -8.487 -19.700 1.00 90.75 87 ALA A CA 1
ATOM 691 C C . ALA A 1 87 ? 14.336 -8.028 -20.110 1.00 90.75 87 ALA A C 1
ATOM 693 O O . ALA A 1 87 ? 15.302 -8.669 -19.690 1.00 90.75 87 ALA A O 1
ATOM 694 N N . PRO A 1 88 ? 14.533 -6.895 -20.822 1.00 91.00 88 PRO A N 1
ATOM 695 C CA . PRO A 1 88 ? 15.870 -6.395 -21.164 1.00 91.00 88 PRO A CA 1
ATOM 696 C C . PRO A 1 88 ? 16.717 -5.929 -19.968 1.00 91.00 88 PRO A C 1
ATOM 698 O O . PRO A 1 88 ? 17.901 -5.619 -20.146 1.00 91.00 88 PRO A O 1
ATOM 701 N N . LEU A 1 89 ? 16.120 -5.813 -18.778 1.00 89.31 89 LEU A N 1
ATOM 702 C CA . LEU A 1 89 ? 16.784 -5.392 -17.544 1.00 89.31 89 LEU A CA 1
ATOM 703 C C . LEU A 1 89 ? 17.252 -6.573 -16.682 1.00 89.31 89 LEU A C 1
ATOM 705 O O . LEU A 1 89 ? 17.936 -6.360 -15.684 1.00 89.31 89 LEU A O 1
ATOM 709 N N . ILE A 1 90 ? 16.915 -7.814 -17.045 1.00 85.88 90 ILE A N 1
ATOM 710 C CA . ILE A 1 90 ? 17.336 -9.002 -16.293 1.00 85.88 90 ILE A CA 1
ATOM 711 C C . ILE A 1 90 ? 18.868 -9.055 -16.219 1.00 85.88 90 ILE A C 1
ATOM 713 O O . ILE A 1 90 ? 19.567 -8.918 -17.223 1.00 85.88 90 ILE A O 1
ATOM 717 N N . GLY A 1 91 ? 19.393 -9.231 -15.003 1.00 86.00 91 GLY A N 1
ATOM 718 C CA . GLY A 1 91 ? 20.834 -9.258 -14.726 1.00 86.00 91 GLY A CA 1
ATOM 719 C C . GLY A 1 91 ? 21.521 -7.886 -14.712 1.00 86.00 91 GLY A C 1
ATOM 720 O O . GLY A 1 91 ? 22.719 -7.817 -14.443 1.00 86.00 91 GLY A O 1
ATOM 721 N N . LYS A 1 92 ? 20.789 -6.794 -14.966 1.00 88.88 92 LYS A N 1
ATOM 722 C CA . LYS A 1 92 ? 21.277 -5.414 -14.875 1.00 88.88 92 LYS A CA 1
ATOM 723 C C . LYS A 1 92 ? 20.800 -4.827 -13.550 1.00 88.88 92 LYS A C 1
ATOM 725 O O . LYS A 1 92 ? 19.616 -4.591 -13.379 1.00 88.88 92 LYS A O 1
ATOM 730 N N . TYR A 1 93 ? 21.678 -4.664 -12.564 1.00 85.19 93 TYR A N 1
ATOM 731 C CA . TYR A 1 93 ? 21.240 -4.356 -11.192 1.00 85.19 93 TYR A CA 1
ATOM 732 C C . TYR A 1 93 ? 20.894 -2.881 -10.944 1.00 85.19 93 TYR A C 1
ATOM 734 O O . TYR A 1 93 ? 20.175 -2.583 -9.992 1.00 85.19 93 TYR A O 1
ATOM 742 N N . LYS A 1 94 ? 21.400 -1.946 -11.758 1.00 90.50 94 LYS A N 1
ATOM 743 C CA . LYS A 1 94 ? 21.186 -0.497 -11.565 1.00 90.50 94 LYS A CA 1
ATOM 744 C C . LYS A 1 94 ? 20.057 0.036 -12.440 1.00 90.50 94 LYS A C 1
ATOM 746 O O . LYS A 1 94 ? 19.293 0.909 -12.047 1.00 90.50 94 LYS A O 1
ATOM 751 N N . GLU A 1 95 ? 19.960 -0.514 -13.633 1.00 89.56 95 GLU A N 1
ATOM 752 C CA . GLU A 1 95 ? 19.125 -0.089 -14.738 1.00 89.56 95 GLU A CA 1
ATOM 753 C C . GLU A 1 95 ? 17.619 -0.204 -14.444 1.00 89.56 95 GLU A C 1
ATOM 755 O O . GLU A 1 95 ? 16.907 0.732 -14.817 1.00 89.56 95 GLU A O 1
ATOM 760 N N . PRO A 1 96 ? 17.117 -1.242 -13.734 1.00 88.81 96 PRO A N 1
ATOM 761 C CA . PRO A 1 96 ? 15.743 -1.291 -13.253 1.00 88.81 96 PRO A CA 1
ATOM 762 C C . PRO A 1 96 ? 15.371 -0.042 -12.463 1.00 88.81 96 PRO A C 1
ATOM 764 O O . PRO A 1 96 ? 14.382 0.600 -12.791 1.00 88.81 96 PRO A O 1
ATOM 767 N N . TRP A 1 97 ? 16.192 0.370 -11.495 1.00 87.62 97 TRP A N 1
ATOM 768 C CA . TRP A 1 97 ? 15.887 1.515 -10.631 1.00 87.62 97 TRP A CA 1
ATOM 769 C C . TRP A 1 97 ? 15.769 2.834 -11.396 1.00 87.62 97 TRP A C 1
ATOM 771 O O . TRP A 1 97 ? 14.975 3.691 -11.023 1.00 87.62 97 TRP A O 1
ATOM 781 N N . LEU A 1 98 ? 16.540 2.989 -12.472 1.00 91.69 98 LEU A N 1
ATOM 782 C CA . LEU A 1 98 ? 16.555 4.209 -13.281 1.00 91.69 98 LEU A CA 1
ATOM 783 C C . LEU A 1 98 ? 15.484 4.210 -14.375 1.00 91.69 98 LEU A C 1
ATOM 785 O O . LEU A 1 98 ? 15.014 5.270 -14.779 1.00 91.69 98 LEU A O 1
ATOM 789 N N . SER A 1 99 ? 15.116 3.029 -14.872 1.00 92.06 99 SER A N 1
ATOM 790 C CA . SER A 1 99 ? 14.325 2.905 -16.100 1.00 92.06 99 SER A CA 1
ATOM 791 C C . SER A 1 99 ? 12.906 2.407 -15.862 1.00 92.06 99 SER A C 1
ATOM 793 O O . SER A 1 99 ? 12.087 2.564 -16.763 1.00 92.06 99 SER A O 1
ATOM 795 N N . PHE A 1 100 ? 12.601 1.832 -14.688 1.00 91.12 100 PHE A N 1
ATOM 796 C CA . PHE A 1 100 ? 11.322 1.170 -14.404 1.00 91.12 100 PHE A CA 1
ATOM 797 C C . PHE A 1 100 ? 10.134 2.043 -14.799 1.00 91.12 100 PHE A C 1
ATOM 799 O O . PHE A 1 100 ? 9.401 1.677 -15.708 1.00 91.12 100 PHE A O 1
ATOM 806 N N . VAL A 1 101 ? 10.018 3.240 -14.214 1.00 91.06 101 VAL A N 1
ATOM 807 C CA . VAL A 1 101 ? 8.879 4.144 -14.445 1.00 91.06 101 VAL A CA 1
ATOM 808 C C . VAL A 1 101 ? 8.700 4.460 -15.930 1.00 91.06 101 VAL A C 1
ATOM 810 O O . VAL A 1 101 ? 7.602 4.345 -16.463 1.00 91.06 101 VAL A O 1
ATOM 813 N N . ASN A 1 102 ? 9.775 4.831 -16.632 1.00 94.12 102 ASN A N 1
ATOM 814 C CA . ASN A 1 102 ? 9.661 5.200 -18.042 1.00 94.12 102 ASN A CA 1
ATOM 815 C C . ASN A 1 102 ? 9.350 3.995 -18.941 1.00 94.12 102 ASN A C 1
ATOM 817 O O . ASN A 1 102 ? 8.622 4.146 -19.920 1.00 94.12 102 ASN A O 1
ATOM 821 N N . LEU A 1 103 ? 9.886 2.815 -18.619 1.00 94.88 103 LEU A N 1
ATOM 822 C CA . LEU A 1 103 ? 9.595 1.593 -19.359 1.00 94.88 103 LEU A CA 1
ATOM 823 C C . LEU A 1 103 ? 8.144 1.172 -19.155 1.00 94.88 103 LEU A C 1
ATOM 825 O O . LEU A 1 103 ? 7.492 0.813 -20.128 1.00 94.88 103 LEU A O 1
ATOM 829 N N . THR A 1 104 ? 7.626 1.243 -17.930 1.00 94.12 104 THR A N 1
ATOM 830 C CA . THR A 1 104 ? 6.322 0.675 -17.568 1.00 94.12 104 THR A CA 1
ATOM 831 C C . THR A 1 104 ? 5.156 1.650 -17.686 1.00 94.12 104 THR A C 1
ATOM 833 O O . THR A 1 104 ? 4.026 1.186 -17.639 1.00 94.12 104 THR A O 1
ATOM 836 N N . LYS A 1 105 ? 5.388 2.954 -17.902 1.00 93.44 105 LYS A N 1
ATOM 837 C CA . LYS A 1 105 ? 4.340 4.001 -17.931 1.00 93.44 105 LYS A CA 1
ATOM 838 C C . LYS A 1 105 ? 3.109 3.674 -18.784 1.00 93.44 105 LYS A C 1
ATOM 840 O O . LYS A 1 105 ? 1.992 4.031 -18.439 1.00 93.44 105 LYS A O 1
ATOM 845 N N . GLU A 1 106 ? 3.295 2.996 -19.914 1.00 92.19 106 GLU A N 1
ATOM 846 C CA . GLU A 1 106 ? 2.185 2.630 -20.806 1.00 92.19 106 GLU A CA 1
ATOM 847 C C . GLU A 1 106 ? 1.270 1.575 -20.168 1.00 92.19 106 GLU A C 1
ATOM 849 O O . GLU A 1 106 ? 0.059 1.579 -20.390 1.00 92.19 106 GLU A O 1
ATOM 854 N N . CYS A 1 107 ? 1.836 0.712 -19.321 1.00 92.81 107 CYS A N 1
ATOM 855 C CA . CYS A 1 107 ? 1.113 -0.325 -18.596 1.00 92.81 107 CYS A CA 1
ATOM 856 C C . CYS A 1 107 ? 0.252 0.213 -17.456 1.00 92.81 107 CYS A C 1
ATOM 858 O O . CYS A 1 107 ? -0.535 -0.560 -16.923 1.00 92.81 107 CYS A O 1
ATOM 860 N N . ASP A 1 108 ? 0.367 1.495 -17.100 1.00 87.94 108 ASP A N 1
ATOM 861 C CA . ASP A 1 108 ? -0.457 2.136 -16.067 1.00 87.94 108 ASP A CA 1
ATOM 862 C C . ASP A 1 108 ? -1.829 2.580 -16.610 1.00 87.94 108 ASP A C 1
ATOM 864 O O . ASP A 1 108 ? -2.725 2.926 -15.845 1.00 87.94 108 ASP A O 1
ATOM 868 N N . SER A 1 109 ? -2.016 2.547 -17.936 1.00 87.81 109 SER A N 1
ATOM 869 C CA . SER A 1 109 ? -3.203 3.073 -18.633 1.00 87.81 109 SER A CA 1
ATOM 870 C C . SER A 1 109 ? -3.988 2.017 -19.421 1.00 87.81 109 SER A C 1
ATOM 872 O O . SER A 1 109 ? -4.737 2.348 -20.340 1.00 87.81 109 SER A O 1
ATOM 874 N N . LEU A 1 110 ? -3.818 0.734 -19.082 1.00 90.50 110 LEU A N 1
ATOM 875 C CA . LEU A 1 110 ? -4.492 -0.360 -19.782 1.00 90.50 110 LEU A CA 1
ATOM 876 C C . LEU A 1 110 ? -6.018 -0.249 -19.657 1.00 90.50 110 LEU A C 1
ATOM 878 O O . LEU A 1 110 ? -6.548 0.002 -18.577 1.00 90.50 110 LEU A O 1
ATOM 882 N N . GLU A 1 111 ? -6.733 -0.523 -20.751 1.00 89.44 111 GLU A N 1
ATOM 883 C CA . GLU A 1 111 ? -8.201 -0.422 -20.808 1.00 89.44 111 GLU A CA 1
ATOM 884 C C . GLU A 1 111 ? -8.891 -1.276 -19.737 1.00 89.44 111 GLU A C 1
ATOM 886 O O . GLU A 1 111 ? -9.885 -0.862 -19.142 1.00 89.44 111 GLU A O 1
ATOM 891 N N . VAL A 1 112 ? -8.319 -2.445 -19.430 1.00 87.44 112 VAL A N 1
ATOM 892 C CA . VAL A 1 112 ? -8.834 -3.353 -18.398 1.00 87.44 112 VAL A CA 1
ATOM 893 C C . VAL A 1 112 ? -8.898 -2.697 -17.012 1.00 87.44 112 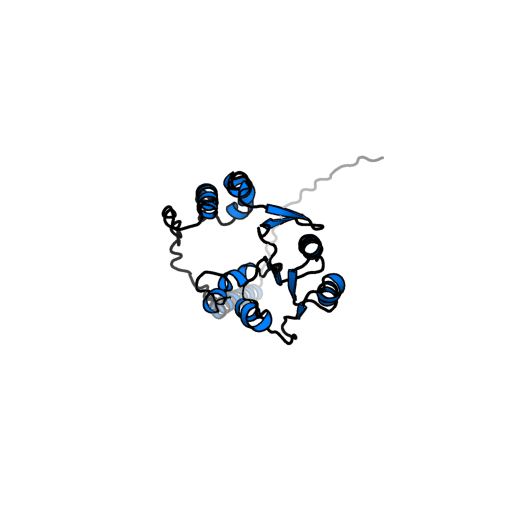VAL A C 1
ATOM 895 O O . VAL A 1 112 ? -9.724 -3.088 -16.190 1.00 87.44 112 VAL A O 1
ATOM 898 N N . TYR A 1 113 ? -8.088 -1.668 -16.742 1.00 86.31 113 TYR A N 1
ATOM 899 C CA . TYR A 1 113 ? -8.126 -0.952 -15.467 1.00 86.31 113 TYR A CA 1
ATOM 900 C C . TYR A 1 113 ? -9.370 -0.093 -15.313 1.00 86.31 113 TYR A C 1
ATOM 902 O O . TYR A 1 113 ? -9.774 0.145 -14.182 1.00 86.31 113 TYR A O 1
ATOM 910 N N . LYS A 1 114 ? -10.045 0.294 -16.405 1.00 83.62 114 LYS A N 1
ATOM 911 C CA . LYS A 1 114 ? -11.342 0.986 -16.320 1.00 83.62 114 LYS A CA 1
ATOM 912 C C . LYS A 1 114 ? -12.433 0.114 -15.701 1.00 83.62 114 LYS A C 1
ATOM 914 O O . LYS A 1 114 ? -13.440 0.634 -15.234 1.00 83.62 114 LYS A O 1
ATOM 919 N N . ALA A 1 115 ? -12.238 -1.208 -15.665 1.00 82.06 115 ALA A N 1
ATOM 920 C CA . ALA A 1 115 ? -13.121 -2.107 -14.931 1.00 82.06 115 ALA A CA 1
ATOM 921 C C . ALA A 1 115 ? -12.956 -1.985 -13.402 1.00 82.06 115 ALA A C 1
ATOM 923 O O . ALA A 1 115 ? -13.804 -2.477 -12.653 1.00 82.06 115 ALA A O 1
ATOM 924 N N . ILE A 1 116 ? -11.886 -1.349 -12.921 1.00 82.62 116 ILE A N 1
ATOM 925 C CA . ILE A 1 116 ? -11.635 -1.086 -11.506 1.00 82.62 116 ILE A CA 1
ATOM 926 C C . ILE A 1 116 ? -11.930 0.389 -11.237 1.00 82.62 116 ILE A C 1
ATOM 928 O O . ILE A 1 116 ? -11.382 1.271 -11.890 1.00 82.62 116 ILE A O 1
ATOM 932 N N . ASP A 1 117 ? -12.764 0.666 -10.238 1.00 83.56 117 ASP A N 1
ATOM 933 C CA . ASP A 1 117 ? -12.935 2.027 -9.723 1.00 83.56 117 ASP A CA 1
ATOM 934 C C . ASP A 1 117 ? -11.691 2.387 -8.893 1.00 83.56 117 ASP A C 1
ATOM 936 O O . ASP A 1 117 ? -11.649 2.185 -7.682 1.00 83.56 117 ASP A O 1
ATOM 940 N N . LEU A 1 118 ? -10.619 2.806 -9.569 1.00 83.88 1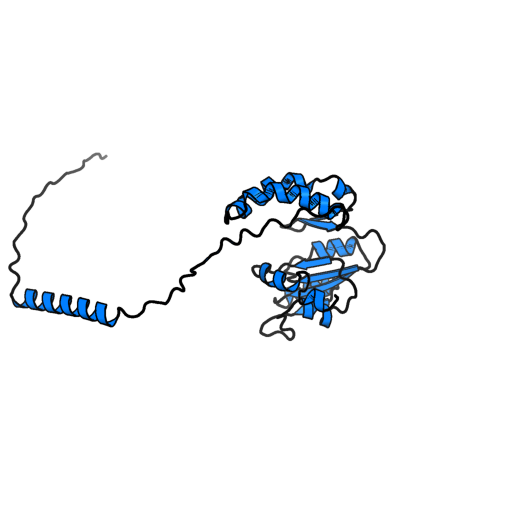18 LEU A N 1
ATOM 941 C CA . LEU A 1 118 ? -9.386 3.274 -8.941 1.00 83.88 118 LEU A CA 1
ATOM 942 C C . LEU A 1 118 ? -9.521 4.755 -8.596 1.00 83.88 118 LEU A C 1
ATOM 944 O O . LEU A 1 118 ? -9.640 5.603 -9.480 1.00 83.88 118 LEU A O 1
ATOM 948 N N . ARG A 1 119 ? -9.436 5.082 -7.307 1.00 82.69 119 ARG A N 1
ATOM 949 C CA . ARG A 1 119 ? -9.473 6.465 -6.821 1.00 82.69 119 ARG A CA 1
ATOM 950 C C . ARG A 1 119 ? -8.129 6.873 -6.253 1.00 82.69 119 ARG A C 1
ATOM 952 O O . ARG A 1 119 ? -7.537 6.154 -5.449 1.00 82.69 119 ARG A O 1
ATOM 959 N N . SER A 1 120 ? -7.659 8.044 -6.665 1.00 81.12 120 SER A N 1
ATOM 960 C CA . SER A 1 120 ? -6.451 8.658 -6.124 1.00 81.12 120 SER A CA 1
ATOM 961 C C . SER A 1 120 ? -6.765 9.429 -4.843 1.00 81.12 120 SER A C 1
ATOM 963 O O . SER A 1 120 ? -7.629 10.307 -4.828 1.00 81.12 120 SER A O 1
ATOM 965 N N . VAL A 1 121 ? -6.010 9.159 -3.790 1.00 77.81 121 VAL A N 1
ATOM 966 C CA . VAL A 1 121 ? -6.045 9.852 -2.508 1.00 77.81 121 VAL A CA 1
ATOM 967 C C . VAL A 1 121 ? -4.652 10.407 -2.244 1.00 77.81 121 VAL A C 1
ATOM 969 O O . VAL A 1 121 ? -3.713 9.668 -1.960 1.00 77.81 121 VAL A O 1
ATOM 972 N N . GLY A 1 122 ? -4.502 11.722 -2.391 1.00 71.00 122 GLY A N 1
ATOM 973 C CA . GLY A 1 122 ? -3.241 12.410 -2.111 1.00 71.00 122 GLY A CA 1
ATOM 974 C C . GLY A 1 122 ? -3.061 12.734 -0.629 1.00 71.00 122 GLY A C 1
ATOM 975 O O . GLY A 1 122 ? -4.031 13.103 0.042 1.00 71.00 122 GLY A O 1
ATOM 976 N N . ASN A 1 123 ? -1.822 12.674 -0.150 1.00 66.69 123 ASN A N 1
ATOM 977 C CA . ASN A 1 123 ? -1.354 13.386 1.039 1.00 66.69 123 ASN A CA 1
ATOM 978 C C . ASN A 1 123 ? -0.308 14.452 0.645 1.00 66.69 123 ASN A C 1
ATOM 980 O O . ASN A 1 123 ? -0.210 14.801 -0.531 1.00 66.69 123 ASN A O 1
ATOM 984 N N . GLN A 1 124 ? 0.434 15.015 1.607 1.00 64.81 124 GLN A N 1
ATOM 985 C CA . GLN A 1 124 ? 1.368 16.117 1.331 1.00 64.81 124 GLN A CA 1
ATOM 986 C C . GLN A 1 124 ? 2.489 15.746 0.346 1.00 64.81 124 GLN A C 1
ATOM 988 O O . GLN A 1 124 ? 2.940 16.614 -0.397 1.00 64.81 124 GLN A O 1
ATOM 993 N N . ASN A 1 125 ? 2.917 14.478 0.317 1.00 69.88 125 ASN A N 1
ATOM 994 C CA . ASN A 1 125 ? 4.126 14.048 -0.396 1.00 69.88 125 ASN A CA 1
ATOM 995 C C . ASN A 1 125 ? 3.927 12.814 -1.298 1.00 69.88 125 ASN A C 1
ATOM 997 O O . ASN A 1 125 ? 4.859 12.413 -1.992 1.00 69.88 125 ASN A O 1
ATOM 1001 N N . GLU A 1 126 ? 2.755 12.183 -1.293 1.00 72.31 126 GLU A N 1
ATOM 1002 C CA . GLU A 1 126 ? 2.468 10.981 -2.078 1.00 72.31 126 GLU A CA 1
ATOM 1003 C C . GLU A 1 126 ? 0.996 10.920 -2.505 1.00 72.31 126 GLU A C 1
ATOM 1005 O O . GLU A 1 126 ? 0.094 11.442 -1.850 1.00 72.31 126 GLU A O 1
ATOM 1010 N N . THR A 1 127 ? 0.750 10.253 -3.632 1.00 75.94 127 THR A N 1
ATOM 1011 C CA . THR A 1 127 ? -0.598 9.897 -4.086 1.00 75.94 127 THR A CA 1
ATOM 1012 C C . THR A 1 127 ? -0.774 8.397 -3.964 1.00 75.94 127 THR A C 1
ATOM 1014 O O . THR A 1 127 ? 0.033 7.629 -4.484 1.00 75.94 127 THR A O 1
ATOM 1017 N N . LYS A 1 128 ? -1.834 7.979 -3.279 1.00 79.38 128 LYS A N 1
ATOM 1018 C CA . LYS A 1 128 ? -2.206 6.574 -3.122 1.00 79.38 128 LYS A CA 1
ATOM 1019 C C . LYS A 1 128 ? -3.373 6.265 -4.020 1.00 79.38 128 LYS A C 1
ATOM 1021 O O . LYS A 1 128 ? -4.305 7.053 -4.105 1.00 79.38 128 LYS A O 1
ATOM 1026 N N . TYR A 1 129 ? -3.328 5.115 -4.667 1.00 80.69 129 TYR A N 1
ATOM 1027 C CA . TYR A 1 129 ? -4.422 4.636 -5.495 1.00 80.69 129 TYR A CA 1
ATOM 1028 C C . TYR A 1 129 ? -5.120 3.498 -4.769 1.00 80.69 129 TYR A C 1
ATOM 1030 O O . TYR A 1 129 ? -4.469 2.612 -4.218 1.00 80.69 129 TYR A O 1
ATOM 1038 N N . ILE A 1 130 ? -6.446 3.557 -4.733 1.00 81.62 130 ILE A N 1
ATOM 1039 C CA . ILE A 1 130 ? -7.281 2.636 -3.971 1.00 81.62 130 ILE A CA 1
ATOM 1040 C C . ILE A 1 130 ? -8.339 2.081 -4.914 1.00 81.62 130 ILE A C 1
ATOM 1042 O O . ILE A 1 130 ? -9.042 2.851 -5.565 1.00 81.62 130 ILE A O 1
ATOM 1046 N N . ALA A 1 131 ? -8.458 0.757 -4.978 1.00 81.62 131 ALA A N 1
ATOM 1047 C CA . ALA A 1 131 ? -9.565 0.104 -5.663 1.00 81.62 131 ALA A CA 1
ATOM 1048 C C . ALA A 1 131 ? -10.820 0.175 -4.780 1.00 81.62 131 ALA A C 1
ATOM 1050 O O . ALA A 1 131 ? -10.837 -0.363 -3.673 1.00 81.62 131 ALA A O 1
ATOM 1051 N N . TYR A 1 132 ? -11.856 0.862 -5.257 1.00 75.56 132 TYR A N 1
ATOM 1052 C CA . TYR A 1 132 ? -13.105 1.081 -4.537 1.00 75.56 132 TYR A CA 1
ATOM 1053 C C . TYR A 1 132 ? -13.899 -0.241 -4.454 1.00 75.56 132 TYR A C 1
ATOM 1055 O O . TYR A 1 132 ? -14.217 -0.829 -5.498 1.00 75.56 132 TYR A O 1
ATOM 1063 N N . PRO A 1 133 ? -14.235 -0.754 -3.253 1.00 73.12 133 PRO A N 1
ATOM 1064 C CA . PRO A 1 133 ? -15.095 -1.917 -3.099 1.00 73.12 133 PRO A CA 1
ATOM 1065 C C . PRO A 1 133 ? -16.473 -1.617 -3.686 1.00 73.12 133 PRO A C 1
ATOM 1067 O O . PRO A 1 133 ? -17.082 -0.586 -3.416 1.00 73.12 133 PRO A O 1
ATOM 1070 N N . ARG A 1 134 ? -17.000 -2.538 -4.494 1.00 69.50 134 ARG A N 1
ATOM 1071 C CA . ARG A 1 134 ? -18.276 -2.345 -5.209 1.00 69.50 134 ARG A CA 1
ATOM 1072 C C . ARG A 1 134 ? -19.520 -2.478 -4.320 1.00 69.50 134 ARG A C 1
ATOM 1074 O O . ARG A 1 134 ? -20.634 -2.384 -4.828 1.00 69.50 134 ARG A O 1
ATOM 1081 N N . LYS A 1 135 ? -19.353 -2.781 -3.031 1.00 68.38 135 LYS A N 1
ATOM 1082 C CA . LYS A 1 135 ? -20.441 -3.095 -2.102 1.00 68.38 135 LYS A CA 1
ATOM 1083 C C . LYS A 1 135 ? -20.358 -2.210 -0.871 1.00 68.38 135 LYS A C 1
ATOM 1085 O O . LYS A 1 135 ? -19.270 -1.893 -0.405 1.00 68.38 135 LYS A O 1
ATOM 1090 N N . ASP A 1 136 ? -21.527 -1.881 -0.334 1.00 76.06 136 ASP A N 1
ATOM 1091 C CA . ASP A 1 136 ? -21.667 -1.301 0.996 1.00 76.06 136 ASP A CA 1
ATOM 1092 C C . ASP A 1 136 ? -21.407 -2.409 2.034 1.00 76.06 136 ASP A C 1
ATOM 1094 O O . ASP A 1 136 ? -22.326 -3.043 2.551 1.00 76.06 136 ASP A O 1
ATOM 1098 N N . GLU A 1 137 ? -20.134 -2.730 2.252 1.00 85.81 137 GLU A N 1
ATOM 1099 C CA . GLU A 1 137 ? -19.660 -3.753 3.186 1.00 85.81 137 GLU A CA 1
ATOM 1100 C C . GLU A 1 137 ? -18.842 -3.123 4.320 1.00 85.81 137 GLU A C 1
ATOM 1102 O O . GLU A 1 137 ? -18.349 -2.003 4.196 1.00 85.81 137 GLU A O 1
ATOM 1107 N N . ASP A 1 138 ? -18.737 -3.824 5.450 1.00 90.56 138 ASP A N 1
ATOM 1108 C CA . ASP A 1 138 ? -17.865 -3.389 6.541 1.00 90.56 138 ASP A CA 1
ATOM 1109 C C . ASP A 1 138 ? -16.410 -3.636 6.139 1.00 90.56 138 ASP A C 1
ATOM 1111 O O . ASP A 1 138 ? -15.995 -4.783 5.967 1.00 90.56 138 ASP A O 1
ATOM 1115 N N . LEU A 1 139 ? -15.645 -2.556 6.007 1.00 92.06 139 LEU A N 1
ATOM 1116 C CA . LEU A 1 139 ? -14.273 -2.596 5.518 1.00 92.06 139 LEU A CA 1
ATOM 1117 C C . LEU A 1 139 ? -13.270 -2.661 6.663 1.00 92.06 139 LEU A C 1
ATOM 1119 O O . LEU A 1 139 ? -13.477 -2.113 7.751 1.00 92.06 139 LEU A O 1
ATOM 1123 N N . VAL A 1 140 ? -12.132 -3.286 6.396 1.00 93.12 140 VAL A N 1
ATOM 1124 C CA . VAL A 1 140 ? -11.000 -3.365 7.315 1.00 93.12 140 VAL A CA 1
ATOM 1125 C C . VAL A 1 140 ? -9.762 -2.798 6.640 1.00 93.12 140 VAL A C 1
ATOM 1127 O O . VAL A 1 140 ? -9.309 -3.298 5.611 1.00 93.12 140 VAL A O 1
ATOM 1130 N N . MET A 1 141 ? -9.173 -1.786 7.272 1.00 93.19 141 MET A N 1
ATOM 1131 C CA . MET A 1 141 ? -7.875 -1.245 6.899 1.00 93.19 141 MET A CA 1
ATOM 1132 C C . MET A 1 141 ? -6.838 -1.540 7.974 1.00 93.19 141 MET A C 1
ATOM 1134 O O . MET A 1 141 ? -7.055 -1.269 9.158 1.00 93.19 141 MET A O 1
ATOM 1138 N N . VAL A 1 142 ? -5.684 -2.038 7.543 1.00 92.12 142 VAL A N 1
ATOM 1139 C CA . VAL A 1 142 ? -4.504 -2.204 8.383 1.00 92.12 142 VAL A CA 1
ATOM 1140 C C . VAL A 1 142 ? -3.350 -1.366 7.831 1.00 92.12 142 VAL A C 1
ATOM 1142 O O . VAL A 1 142 ? -2.906 -1.582 6.703 1.00 92.12 142 VAL A O 1
ATOM 1145 N N . THR A 1 143 ? -2.835 -0.442 8.646 1.00 90.69 143 THR A N 1
ATOM 1146 C CA . THR A 1 143 ? -1.638 0.356 8.341 1.00 90.69 143 THR A CA 1
ATOM 1147 C C . THR A 1 143 ? -0.467 -0.129 9.191 1.00 90.69 143 THR A C 1
ATOM 1149 O O . THR A 1 143 ? -0.516 -0.092 10.421 1.00 90.69 143 THR A O 1
ATOM 1152 N N . ILE A 1 144 ? 0.615 -0.558 8.550 1.00 87.62 144 ILE A N 1
ATOM 1153 C CA . ILE A 1 144 ? 1.857 -0.982 9.196 1.00 87.62 144 ILE A CA 1
ATOM 1154 C C . ILE A 1 144 ? 2.933 0.062 8.910 1.00 87.62 144 ILE A C 1
ATOM 1156 O O . ILE A 1 144 ? 3.387 0.182 7.781 1.00 87.62 144 ILE A O 1
ATOM 1160 N N . GLY A 1 145 ? 3.365 0.793 9.934 1.00 86.25 145 GLY A N 1
ATOM 1161 C CA . GLY A 1 145 ? 4.154 2.018 9.797 1.00 86.25 145 GLY A CA 1
ATOM 1162 C C . GLY A 1 145 ? 3.240 3.209 9.515 1.00 86.25 145 GLY A C 1
ATOM 1163 O O . GLY A 1 145 ? 3.207 3.707 8.397 1.00 86.25 145 GLY A O 1
ATOM 1164 N N . ILE A 1 146 ? 2.480 3.631 10.530 1.00 88.19 146 ILE A N 1
ATOM 1165 C CA . ILE A 1 146 ? 1.479 4.709 10.448 1.00 88.19 146 ILE A CA 1
ATOM 1166 C C . ILE A 1 146 ? 2.141 6.043 10.090 1.00 88.19 146 ILE A C 1
ATOM 1168 O O . ILE A 1 146 ? 1.612 6.818 9.299 1.00 88.19 146 ILE A O 1
ATOM 1172 N N . GLY A 1 147 ? 3.296 6.338 10.694 1.00 84.38 147 GLY A N 1
ATOM 1173 C CA . GLY A 1 147 ? 3.882 7.673 10.607 1.00 84.38 147 GLY A CA 1
ATOM 1174 C C . GLY A 1 147 ? 2.996 8.750 11.255 1.00 84.38 147 GLY A C 1
ATOM 1175 O O . GLY A 1 147 ? 2.169 8.466 12.118 1.00 84.38 147 GLY A O 1
ATOM 1176 N N . GLN A 1 148 ? 3.218 10.011 10.873 1.00 86.38 148 GLN A N 1
ATOM 1177 C CA . GLN A 1 148 ? 2.512 11.174 11.440 1.00 86.38 148 GLN A CA 1
ATOM 1178 C C . GLN A 1 148 ? 1.438 11.756 10.508 1.00 86.38 148 GLN A C 1
ATOM 1180 O O . GLN A 1 148 ? 0.648 12.594 10.941 1.00 86.38 148 GLN A O 1
ATOM 1185 N N . ASP A 1 149 ? 1.403 11.328 9.246 1.00 85.75 149 ASP A N 1
ATOM 1186 C CA . ASP A 1 149 ? 0.426 11.779 8.257 1.00 85.75 149 ASP A CA 1
ATOM 1187 C C . ASP A 1 149 ? -0.578 10.658 7.980 1.00 85.75 149 ASP A C 1
ATOM 1189 O O . ASP A 1 149 ? -0.279 9.715 7.256 1.00 85.75 149 ASP A O 1
ATOM 1193 N N . VAL A 1 150 ? -1.770 10.791 8.564 1.00 88.12 150 VAL A N 1
ATOM 1194 C CA . VAL A 1 150 ? -2.902 9.864 8.375 1.00 88.12 150 VAL A CA 1
ATOM 1195 C C . VAL A 1 150 ? -3.990 10.455 7.474 1.00 88.12 150 VAL A C 1
ATOM 1197 O O . VAL A 1 150 ? -5.158 10.066 7.534 1.00 88.12 150 VAL A O 1
ATOM 1200 N N . SER A 1 151 ? -3.660 11.473 6.675 1.00 88.56 151 SER A N 1
ATOM 1201 C CA . SER A 1 151 ? -4.655 12.184 5.862 1.00 88.56 151 SER A CA 1
ATOM 1202 C C . SER A 1 151 ? -5.327 11.284 4.824 1.00 88.56 151 SER A C 1
ATOM 1204 O O . SER A 1 151 ? -6.492 11.501 4.491 1.00 88.56 151 SER A O 1
ATOM 1206 N N . THR A 1 152 ? -4.639 10.240 4.352 1.00 87.12 152 THR A N 1
ATOM 1207 C CA . THR A 1 152 ? -5.233 9.244 3.449 1.00 87.12 152 THR A CA 1
ATOM 1208 C C . THR A 1 152 ? -6.271 8.401 4.182 1.00 87.12 152 THR A C 1
ATOM 1210 O O . THR A 1 152 ? -7.380 8.242 3.682 1.00 87.12 152 THR A O 1
ATOM 1213 N N . GLU A 1 153 ? -5.959 7.908 5.380 1.00 90.38 153 GLU A N 1
ATOM 1214 C CA . GLU A 1 153 ? -6.895 7.170 6.229 1.00 90.38 153 GLU A CA 1
ATOM 1215 C C . GLU A 1 153 ? -8.121 8.014 6.581 1.00 90.38 153 GLU A C 1
ATOM 1217 O O . GLU A 1 153 ? -9.245 7.516 6.557 1.00 90.38 153 GLU A O 1
ATOM 1222 N N . MET A 1 154 ? -7.930 9.306 6.860 1.00 90.62 154 MET A N 1
ATOM 1223 C CA . MET A 1 154 ? -9.040 10.223 7.126 1.00 90.62 154 MET A CA 1
ATOM 1224 C C . MET A 1 154 ? -9.938 10.402 5.898 1.00 90.62 154 MET A C 1
ATOM 1226 O O . MET A 1 154 ? -11.152 10.265 6.018 1.00 90.62 154 MET A O 1
ATOM 1230 N N . LYS A 1 155 ? -9.362 10.608 4.708 1.00 88.88 155 LYS A N 1
ATOM 1231 C CA . LYS A 1 155 ? -10.132 10.665 3.453 1.00 88.88 155 LYS A CA 1
ATOM 1232 C C . LYS A 1 155 ? -10.850 9.347 3.165 1.00 88.88 155 LYS A C 1
ATOM 1234 O O . LYS A 1 155 ? -11.986 9.350 2.707 1.00 88.88 155 LYS A O 1
ATOM 1239 N N . LEU A 1 156 ? -10.222 8.209 3.464 1.00 88.44 156 LEU A N 1
ATOM 1240 C CA . LEU A 1 156 ? -10.873 6.901 3.379 1.00 88.44 156 LEU A CA 1
ATOM 1241 C C . LEU A 1 156 ? -12.075 6.807 4.317 1.00 88.44 156 LEU A C 1
ATOM 1243 O O . LEU A 1 156 ? -13.129 6.347 3.897 1.00 88.44 156 LEU A O 1
ATOM 1247 N N . LYS A 1 157 ? -11.955 7.289 5.554 1.00 90.00 157 LYS A N 1
ATOM 1248 C CA . LYS A 1 157 ? -13.066 7.333 6.511 1.00 90.00 157 LYS A CA 1
ATOM 1249 C C . LYS A 1 157 ? -14.220 8.225 6.040 1.00 90.00 157 LYS A C 1
ATOM 1251 O O . LYS A 1 157 ? -15.377 7.903 6.284 1.00 90.00 157 LYS A O 1
ATOM 1256 N N . GLU A 1 158 ? -13.916 9.337 5.374 1.00 88.88 158 GLU A N 1
ATOM 1257 C CA . GLU A 1 158 ? -14.930 10.210 4.764 1.00 88.88 158 GLU A CA 1
ATOM 1258 C C . GLU A 1 158 ? -15.650 9.513 3.602 1.00 88.88 158 GLU A C 1
ATOM 1260 O O . GLU A 1 158 ? -16.862 9.648 3.455 1.00 88.88 158 GLU A O 1
ATOM 1265 N N . MET A 1 159 ? -14.917 8.731 2.802 1.00 84.31 159 MET A N 1
ATOM 1266 C CA . MET A 1 159 ? -15.476 7.968 1.682 1.00 84.31 159 MET A CA 1
ATOM 1267 C C . MET A 1 159 ? -16.237 6.706 2.115 1.00 84.31 159 MET A C 1
ATOM 1269 O O . MET A 1 159 ? -17.140 6.281 1.394 1.00 84.31 159 MET A O 1
ATOM 1273 N N . TYR A 1 160 ? -15.884 6.111 3.261 1.00 86.88 160 TYR A N 1
ATOM 1274 C CA . TYR A 1 160 ? -16.504 4.904 3.811 1.00 86.88 160 TYR A CA 1
ATOM 1275 C C . TYR A 1 160 ? -16.722 5.048 5.310 1.00 86.88 160 TYR A C 1
ATOM 1277 O O . TYR A 1 160 ? -15.797 4.935 6.111 1.00 86.88 160 TYR A O 1
ATOM 1285 N N . THR A 1 161 ? -17.972 5.225 5.716 1.00 85.88 161 THR A N 1
ATOM 1286 C CA . THR A 1 161 ? -18.307 5.404 7.133 1.00 85.88 161 THR A CA 1
ATOM 1287 C C . THR A 1 161 ? -18.217 4.105 7.939 1.00 85.88 161 THR A C 1
ATOM 1289 O O . THR A 1 161 ? -18.048 4.157 9.157 1.00 85.88 161 THR A O 1
ATOM 1292 N N . ARG A 1 162 ? -18.281 2.938 7.278 1.00 91.12 162 ARG A N 1
ATOM 1293 C CA . ARG A 1 162 ? -18.197 1.601 7.895 1.00 91.12 162 ARG A CA 1
ATOM 1294 C C . ARG A 1 162 ? -16.843 0.932 7.675 1.00 91.12 162 ARG A C 1
ATOM 1296 O O . ARG A 1 162 ? -16.751 -0.170 7.147 1.00 91.12 162 ARG A O 1
ATOM 1303 N N . ILE A 1 163 ? -15.779 1.606 8.092 1.00 92.44 163 ILE A N 1
ATOM 1304 C CA . ILE A 1 163 ? -14.411 1.087 8.015 1.00 92.44 163 ILE A CA 1
ATOM 1305 C C . ILE A 1 163 ? -13.782 0.998 9.409 1.00 92.44 163 ILE A C 1
ATOM 1307 O O . ILE A 1 163 ? -13.884 1.916 10.227 1.00 92.44 163 ILE A O 1
ATOM 1311 N N . LYS A 1 164 ? -13.122 -0.126 9.693 1.00 95.12 164 LYS A N 1
ATOM 1312 C CA . LYS A 1 164 ? -12.332 -0.348 10.907 1.00 95.12 164 LYS A CA 1
ATOM 1313 C C . LYS A 1 164 ? -10.860 -0.144 10.590 1.00 95.12 164 LYS A C 1
ATOM 1315 O O . LYS A 1 164 ? -10.326 -0.787 9.690 1.00 95.12 164 LYS A O 1
ATOM 1320 N N . PHE A 1 165 ? -10.205 0.708 11.368 1.00 95.62 165 PHE A N 1
ATOM 1321 C CA . PHE A 1 165 ? -8.786 1.013 11.209 1.00 95.62 165 PHE A CA 1
ATOM 1322 C C . PHE A 1 165 ? -7.950 0.324 12.283 1.00 95.62 165 PHE A C 1
ATOM 1324 O O . PHE A 1 165 ? -8.229 0.458 13.478 1.00 95.62 165 PHE A O 1
ATOM 1331 N N . TYR A 1 166 ? -6.887 -0.355 11.864 1.00 94.12 166 TYR A N 1
ATOM 1332 C CA . TYR A 1 166 ? -5.895 -0.962 12.740 1.00 94.12 166 TYR A CA 1
ATOM 1333 C C . TYR A 1 166 ? -4.493 -0.495 12.349 1.00 94.12 166 TYR A C 1
ATOM 1335 O O . TYR A 1 166 ? -4.037 -0.719 11.233 1.00 94.12 166 TYR A O 1
ATOM 1343 N N . GLY A 1 167 ? -3.797 0.149 13.277 1.00 91.12 167 GLY A N 1
ATOM 1344 C CA . GLY A 1 167 ? -2.515 0.791 13.019 1.00 91.12 167 GLY A CA 1
ATOM 1345 C C . GLY A 1 167 ? -1.406 0.157 13.836 1.00 91.12 167 GLY A C 1
ATOM 1346 O O . GLY A 1 167 ? -1.597 -0.145 15.012 1.00 91.12 167 GLY A O 1
ATOM 1347 N N . VAL A 1 168 ? -0.234 -0.010 13.237 1.00 88.12 168 VAL A N 1
ATOM 1348 C CA . VAL A 1 168 ? 0.928 -0.634 13.870 1.00 88.12 168 VAL A CA 1
ATOM 1349 C C . VAL A 1 168 ? 2.143 0.252 13.677 1.00 88.12 168 VAL A C 1
ATOM 1351 O O . VAL A 1 168 ? 2.518 0.522 12.542 1.00 88.12 168 VAL A O 1
ATOM 1354 N N . ASP A 1 169 ? 2.788 0.701 14.751 1.00 86.38 169 ASP A N 1
ATOM 1355 C CA . ASP A 1 169 ? 3.937 1.609 14.635 1.00 86.38 169 ASP A CA 1
ATOM 1356 C C . ASP A 1 169 ? 4.925 1.437 15.802 1.00 86.38 169 ASP A C 1
ATOM 1358 O O . ASP A 1 169 ? 4.491 1.148 16.925 1.00 86.38 169 ASP A O 1
ATOM 1362 N N . PRO A 1 170 ? 6.244 1.609 15.578 1.00 79.75 170 PRO A N 1
ATOM 1363 C CA . PRO A 1 170 ? 7.221 1.556 16.657 1.00 79.75 170 PRO A CA 1
ATOM 1364 C C . PRO A 1 170 ? 7.390 2.875 17.398 1.00 79.75 170 PRO A C 1
ATOM 1366 O O . PRO A 1 170 ? 7.993 2.908 18.471 1.00 79.75 170 PRO A O 1
ATOM 1369 N N . SER A 1 171 ? 6.901 3.972 16.829 1.00 70.19 171 SER A N 1
ATOM 1370 C CA . SER A 1 171 ? 7.085 5.304 17.375 1.00 70.19 171 SER A CA 1
ATOM 1371 C C . SER A 1 171 ? 6.092 5.616 18.494 1.00 70.19 171 SER A C 1
ATOM 1373 O O . SER A 1 171 ? 5.108 4.914 18.723 1.00 70.19 171 SER A O 1
ATOM 1375 N N . SER A 1 172 ? 6.420 6.680 19.217 1.00 68.44 172 SER A N 1
ATOM 1376 C CA . SER A 1 172 ? 5.867 7.105 20.501 1.00 68.44 172 SER A CA 1
ATOM 1377 C C . SER A 1 172 ? 4.413 7.618 20.445 1.00 68.44 172 SER A C 1
ATOM 1379 O O . SER A 1 172 ? 3.711 7.511 19.439 1.00 68.44 172 SER A O 1
ATOM 1381 N N . TYR A 1 173 ? 3.962 8.190 21.571 1.00 72.44 173 TYR A N 1
ATOM 1382 C CA . TYR A 1 173 ? 2.594 8.645 21.859 1.00 72.44 173 TYR A CA 1
ATOM 1383 C C . TYR A 1 173 ? 1.919 9.477 20.755 1.00 72.44 173 TYR A C 1
ATOM 1385 O O . TYR A 1 173 ? 0.700 9.426 20.638 1.00 72.44 173 TYR A O 1
ATOM 1393 N N . ILE A 1 174 ? 2.679 10.210 19.936 1.00 82.25 174 ILE A N 1
ATOM 1394 C CA . ILE A 1 174 ? 2.133 11.081 18.885 1.00 82.25 174 ILE A CA 1
ATOM 1395 C C . ILE A 1 174 ? 1.382 10.264 17.826 1.00 82.25 174 ILE A C 1
ATOM 1397 O O . ILE A 1 174 ? 0.232 10.573 17.519 1.00 82.25 174 ILE A O 1
ATOM 1401 N N . ASN A 1 175 ? 1.994 9.197 17.302 1.00 84.94 175 ASN A N 1
ATOM 1402 C CA . ASN A 1 175 ? 1.375 8.375 16.253 1.00 84.94 175 ASN A CA 1
ATOM 1403 C C . ASN A 1 175 ? 0.150 7.636 16.804 1.00 84.94 175 ASN A C 1
ATOM 1405 O O . ASN A 1 175 ? -0.876 7.540 16.132 1.00 84.94 175 ASN A O 1
ATOM 1409 N N . LYS A 1 176 ? 0.233 7.186 18.063 1.00 88.75 176 LYS A N 1
ATOM 1410 C CA . LYS A 1 176 ? -0.898 6.599 18.784 1.00 88.75 176 LYS A CA 1
ATOM 1411 C C . LYS A 1 176 ? -2.064 7.580 18.893 1.00 88.75 176 LYS A C 1
ATOM 1413 O O . LYS A 1 176 ? -3.176 7.234 18.518 1.00 88.75 176 LYS A O 1
ATOM 1418 N N . ASP A 1 177 ? -1.816 8.794 19.377 1.00 90.06 177 ASP A N 1
ATOM 1419 C CA . ASP A 1 177 ? -2.862 9.799 19.572 1.00 90.06 177 ASP A CA 1
ATOM 1420 C C . ASP A 1 177 ? -3.515 10.204 18.250 1.00 90.06 177 ASP A C 1
ATOM 1422 O O . ASP A 1 177 ? -4.734 10.345 18.181 1.00 90.06 177 ASP A O 1
ATOM 1426 N N . ILE A 1 178 ? -2.730 10.354 17.183 1.00 88.81 178 ILE A N 1
ATOM 1427 C CA . ILE A 1 178 ? -3.265 10.637 15.850 1.00 88.81 178 ILE A CA 1
ATOM 1428 C C . ILE A 1 178 ? -4.185 9.493 15.395 1.00 88.81 178 ILE A C 1
ATOM 1430 O O . ILE A 1 178 ? -5.313 9.746 14.969 1.00 88.81 178 ILE A O 1
ATOM 1434 N N . TYR A 1 179 ? -3.749 8.242 15.534 1.00 91.62 179 TYR A N 1
ATOM 1435 C CA . TYR A 1 179 ? -4.515 7.097 15.045 1.00 91.62 179 TYR A CA 1
ATOM 1436 C C . TYR A 1 179 ? -5.753 6.784 15.902 1.00 91.62 179 TYR A C 1
ATOM 1438 O O . TYR A 1 179 ? -6.834 6.533 15.375 1.00 91.62 179 TYR A O 1
ATOM 1446 N N . GLU A 1 180 ? -5.641 6.832 17.228 1.00 92.81 180 GLU A N 1
ATOM 1447 C CA . GLU A 1 180 ? -6.761 6.525 18.122 1.00 92.81 180 GLU A CA 1
ATOM 1448 C C . GLU A 1 180 ? -7.718 7.711 18.267 1.00 92.81 180 GLU A C 1
ATOM 1450 O O . GLU A 1 180 ? -8.926 7.539 18.133 1.00 92.81 180 GLU A O 1
ATOM 1455 N N . LYS A 1 181 ? -7.211 8.929 18.508 1.00 90.69 181 LYS A N 1
ATOM 1456 C CA . LYS A 1 181 ? -8.070 10.081 18.831 1.00 90.69 181 LYS A CA 1
ATOM 1457 C C . LYS A 1 181 ? -8.617 10.780 17.593 1.00 90.69 181 LYS A C 1
ATOM 1459 O O . LYS A 1 181 ? -9.777 11.176 17.605 1.00 90.69 181 LYS A O 1
ATOM 1464 N N . LYS A 1 182 ? -7.809 10.966 16.538 1.00 88.12 182 LYS A N 1
ATOM 1465 C CA . LYS A 1 182 ? -8.277 11.661 15.321 1.00 88.12 182 LYS A CA 1
ATOM 1466 C C . LYS A 1 182 ? -8.991 10.711 14.369 1.00 88.12 182 LYS A C 1
ATOM 1468 O O . LYS A 1 182 ? -10.095 11.005 13.918 1.00 88.12 182 LYS A O 1
ATOM 1473 N N . LEU A 1 183 ? -8.373 9.570 14.067 1.00 91.56 183 LEU A N 1
ATOM 1474 C CA . LEU A 1 183 ? -8.940 8.612 13.119 1.00 91.56 183 LEU A CA 1
ATOM 1475 C C . LEU A 1 183 ? -9.999 7.703 13.768 1.00 91.56 183 LEU A C 1
ATOM 1477 O O . LEU A 1 183 ? -10.958 7.318 13.098 1.00 91.56 183 LEU A O 1
ATOM 1481 N N . GLY A 1 184 ? -9.904 7.418 15.071 1.00 93.00 184 GLY A N 1
ATOM 1482 C CA . GLY A 1 184 ? -10.789 6.459 15.745 1.00 93.00 184 GLY A CA 1
ATOM 1483 C C . GLY A 1 184 ? -10.399 5.000 15.487 1.00 93.00 184 GLY A C 1
ATOM 1484 O O . GLY A 1 184 ? -11.250 4.117 15.562 1.00 93.00 184 GLY A O 1
ATOM 1485 N N . GLY A 1 185 ? -9.142 4.750 15.117 1.00 93.94 185 GLY A N 1
ATOM 1486 C CA . GLY A 1 185 ? -8.607 3.410 14.898 1.00 93.94 185 GLY A CA 1
ATOM 1487 C C . GLY A 1 185 ? -8.079 2.760 16.175 1.00 93.94 185 GLY A C 1
ATOM 1488 O O . GLY A 1 185 ? -7.973 3.389 17.226 1.00 93.94 185 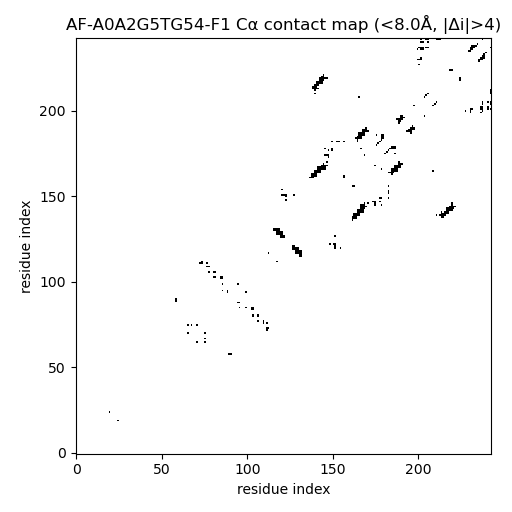GLY A O 1
ATOM 1489 N N . LYS A 1 186 ? -7.699 1.485 16.075 1.00 93.62 186 LYS A N 1
ATOM 1490 C CA . LYS A 1 186 ? -7.012 0.746 17.139 1.00 93.62 186 LYS A CA 1
ATOM 1491 C C . LYS A 1 186 ? -5.512 0.728 16.871 1.00 93.62 186 LYS A C 1
ATOM 1493 O O . LYS A 1 186 ? -5.080 0.226 15.835 1.00 93.62 186 LYS A O 1
ATOM 1498 N N . TYR A 1 187 ? -4.724 1.241 17.809 1.00 91.19 187 TYR A N 1
ATOM 1499 C CA . TYR A 1 187 ? -3.272 1.294 17.684 1.00 91.19 187 TYR A CA 1
ATOM 1500 C C . TYR A 1 187 ? -2.586 0.118 18.392 1.00 91.19 187 TYR A C 1
ATOM 1502 O O . TYR A 1 187 ? -2.939 -0.266 19.509 1.00 91.19 187 TYR A O 1
ATOM 1510 N N . PHE A 1 188 ? -1.545 -0.414 17.758 1.00 88.31 188 PHE A N 1
ATOM 1511 C CA . PHE A 1 188 ? -0.661 -1.435 18.299 1.00 88.31 188 PHE A CA 1
ATOM 1512 C C . PHE A 1 188 ? 0.786 -0.952 18.251 1.00 88.31 188 PHE A C 1
ATOM 1514 O O . PHE A 1 188 ? 1.358 -0.698 17.192 1.00 88.31 188 PHE A O 1
ATOM 1521 N N . HIS A 1 189 ? 1.398 -0.866 19.426 1.00 84.06 189 HIS A N 1
ATOM 1522 C CA . HIS A 1 189 ? 2.806 -0.514 19.549 1.00 84.06 189 HIS A CA 1
ATOM 1523 C C . HIS A 1 189 ? 3.696 -1.732 19.290 1.00 84.06 189 HIS A C 1
ATOM 1525 O O . HIS A 1 189 ? 3.478 -2.754 19.945 1.00 84.06 189 HIS A O 1
ATOM 1531 N N . TYR A 1 190 ? 4.736 -1.627 18.453 1.00 78.38 190 TYR A N 1
ATOM 1532 C CA . TYR A 1 190 ? 5.741 -2.693 18.320 1.00 78.38 190 TYR A CA 1
ATOM 1533 C C . TYR A 1 190 ? 7.184 -2.204 18.413 1.00 78.38 190 TYR A C 1
ATOM 1535 O O . TYR A 1 190 ? 7.562 -1.218 17.808 1.00 78.38 190 TYR A O 1
ATOM 1543 N N . GLY A 1 191 ? 8.045 -2.921 19.127 1.00 64.06 191 GLY A N 1
ATOM 1544 C CA . GLY A 1 191 ? 9.447 -2.525 19.258 1.00 64.06 191 GLY A CA 1
ATOM 1545 C C . GLY A 1 191 ? 10.186 -3.337 20.309 1.00 64.06 191 GLY A C 1
ATOM 1546 O O . GLY A 1 191 ? 9.582 -4.134 21.027 1.00 64.06 191 GLY A O 1
ATOM 1547 N N . SER A 1 192 ? 11.500 -3.141 20.417 1.00 51.31 192 SER A N 1
ATOM 1548 C CA . SER A 1 192 ? 12.368 -3.898 21.334 1.00 51.31 192 SER A CA 1
ATOM 1549 C C . SER A 1 192 ? 11.932 -3.801 22.805 1.00 51.31 192 SER A C 1
ATOM 1551 O O . SER A 1 192 ? 12.099 -4.768 23.550 1.00 51.31 192 SER A O 1
ATOM 1553 N N . SER A 1 193 ? 11.339 -2.666 23.192 1.00 49.25 193 SER A N 1
ATOM 1554 C CA . SER A 1 193 ? 10.805 -2.351 24.526 1.00 49.25 193 SER A CA 1
ATOM 1555 C C . SER A 1 193 ? 9.272 -2.447 24.635 1.00 49.25 193 SER A C 1
ATOM 1557 O O . SER A 1 193 ? 8.723 -2.247 25.717 1.00 49.25 193 SER A O 1
ATOM 1559 N N . GLY A 1 194 ? 8.568 -2.740 23.537 1.00 52.16 194 GLY A N 1
ATOM 1560 C CA . GLY A 1 194 ? 7.106 -2.802 23.489 1.00 52.16 194 GLY A CA 1
ATOM 1561 C C . GLY A 1 194 ? 6.527 -4.152 23.928 1.00 52.16 194 GLY A C 1
ATOM 1562 O O . GLY A 1 194 ? 7.209 -5.177 23.896 1.00 52.16 194 GLY A O 1
ATOM 1563 N N . LYS A 1 195 ? 5.232 -4.171 24.291 1.00 53.12 195 LYS A N 1
ATOM 1564 C CA . LYS A 1 195 ? 4.494 -5.412 24.622 1.00 53.12 195 LYS A CA 1
ATOM 1565 C C . LYS A 1 195 ? 4.382 -6.372 23.430 1.00 53.12 195 LYS A C 1
ATOM 1567 O O . LYS A 1 195 ? 4.360 -7.581 23.633 1.00 53.12 195 LYS A O 1
ATOM 1572 N N . LEU A 1 196 ? 4.337 -5.851 22.202 1.00 57.12 196 LEU A N 1
ATOM 1573 C CA . LEU A 1 196 ? 4.334 -6.653 20.979 1.00 57.12 196 LEU A CA 1
ATOM 1574 C C . LEU A 1 196 ? 5.719 -6.598 20.330 1.00 57.12 196 LEU A C 1
ATOM 1576 O O . LEU A 1 196 ? 6.155 -5.569 19.814 1.00 57.12 196 LEU A O 1
ATOM 1580 N N . LYS A 1 197 ? 6.417 -7.733 20.319 1.00 60.84 197 LYS A N 1
ATOM 1581 C CA . LYS A 1 197 ? 7.605 -7.929 19.483 1.00 60.84 197 LYS A CA 1
ATOM 1582 C C . LYS A 1 197 ? 7.152 -8.512 18.152 1.00 60.84 197 LYS A C 1
ATOM 1584 O O . LYS A 1 197 ? 7.094 -9.731 18.001 1.00 60.84 197 LYS A O 1
ATOM 1589 N N . ILE A 1 198 ? 6.824 -7.653 17.188 1.00 64.56 198 ILE A N 1
ATOM 1590 C CA . ILE A 1 198 ? 6.448 -8.109 15.846 1.00 64.56 198 ILE A CA 1
ATOM 1591 C C . ILE A 1 198 ? 7.712 -8.588 15.128 1.00 64.56 198 ILE A C 1
ATOM 159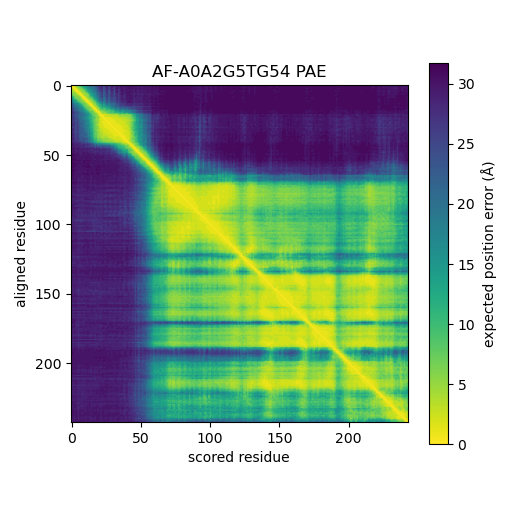3 O O . ILE A 1 198 ? 8.424 -7.830 14.479 1.00 64.56 198 ILE A O 1
ATOM 1597 N N . ARG A 1 199 ? 8.018 -9.875 15.298 1.00 63.69 199 ARG A N 1
ATOM 1598 C CA . ARG A 1 199 ? 9.003 -10.596 14.478 1.00 63.69 199 ARG A CA 1
ATOM 1599 C C . ARG A 1 199 ? 8.384 -11.080 13.170 1.00 63.69 199 ARG A C 1
ATOM 1601 O O . ARG A 1 199 ? 9.106 -11.347 12.216 1.00 63.69 199 ARG A O 1
ATOM 1608 N N . ASN A 1 200 ? 7.057 -11.205 13.161 1.00 72.50 200 ASN A N 1
ATOM 1609 C CA . ASN A 1 200 ? 6.277 -11.711 12.050 1.00 72.50 200 ASN A CA 1
ATOM 1610 C C . ASN A 1 200 ? 4.939 -10.954 11.960 1.00 72.50 200 ASN A C 1
ATOM 1612 O O . ASN A 1 200 ? 4.097 -11.061 12.852 1.00 72.50 200 ASN A O 1
ATOM 1616 N N . TYR A 1 201 ? 4.767 -10.172 10.899 1.00 73.69 201 TYR A N 1
ATOM 1617 C CA . TYR A 1 201 ? 3.563 -9.402 10.612 1.00 73.69 201 TYR A CA 1
ATOM 1618 C C . TYR A 1 201 ? 2.382 -10.301 10.245 1.00 73.69 201 TYR A C 1
ATOM 1620 O O . TYR A 1 201 ? 1.263 -9.973 10.611 1.00 73.69 201 TYR A O 1
ATOM 1628 N N . GLY A 1 202 ? 2.609 -11.464 9.625 1.00 69.75 202 GLY A N 1
ATOM 1629 C CA . GLY A 1 202 ? 1.536 -12.430 9.368 1.00 69.75 202 GLY A CA 1
ATOM 1630 C C . GLY A 1 202 ? 0.922 -12.982 10.654 1.00 69.75 202 GLY A C 1
ATOM 1631 O O . GLY A 1 202 ? -0.296 -13.027 10.801 1.00 69.75 202 GLY A O 1
ATOM 1632 N N . VAL A 1 203 ? 1.768 -13.293 11.639 1.00 73.38 203 VAL A N 1
ATOM 1633 C CA . VAL A 1 203 ? 1.325 -13.676 12.989 1.00 73.38 203 VAL A CA 1
ATOM 1634 C C . VAL A 1 203 ? 0.599 -12.521 13.673 1.00 73.38 203 VAL A C 1
ATOM 1636 O O . VAL A 1 203 ? -0.442 -12.731 14.281 1.00 73.38 203 VAL A O 1
ATOM 1639 N N . PHE A 1 204 ? 1.098 -11.289 13.547 1.00 79.38 204 PHE A N 1
ATOM 1640 C CA . PHE A 1 204 ? 0.402 -10.124 14.092 1.00 79.38 204 PHE A CA 1
ATOM 1641 C C . PHE A 1 204 ? -1.016 -9.975 13.513 1.00 79.38 204 PHE A C 1
ATOM 1643 O O . PHE A 1 204 ? -1.964 -9.807 14.282 1.00 79.38 204 PHE A O 1
ATOM 1650 N N . LEU A 1 205 ? -1.157 -10.058 12.185 1.00 80.75 205 LEU A N 1
ATOM 1651 C CA . LEU A 1 205 ? -2.447 -9.944 11.506 1.00 80.75 205 LEU A CA 1
ATOM 1652 C C . LEU A 1 205 ? -3.416 -11.036 11.987 1.00 80.75 205 LEU A C 1
ATOM 1654 O O . LEU A 1 205 ? -4.536 -10.721 12.385 1.00 80.75 205 LEU A O 1
ATOM 1658 N N . ALA A 1 206 ? -2.961 -12.288 12.063 1.00 76.56 206 ALA A N 1
ATOM 1659 C CA . ALA A 1 206 ? -3.773 -13.404 12.550 1.00 76.56 206 ALA A CA 1
ATOM 1660 C C . ALA A 1 206 ? -4.190 -13.245 14.029 1.00 76.56 206 ALA A C 1
ATOM 1662 O O . ALA A 1 206 ? -5.365 -13.392 14.378 1.00 76.56 206 ALA A O 1
ATOM 1663 N N . ASP A 1 207 ? -3.232 -12.910 14.896 1.00 79.69 207 ASP A N 1
ATOM 1664 C CA . ASP A 1 207 ? -3.382 -13.040 16.348 1.00 79.69 207 ASP A CA 1
ATOM 1665 C C . ASP A 1 207 ? -3.867 -11.758 17.043 1.00 79.69 207 ASP A C 1
ATOM 1667 O O . ASP A 1 207 ? -4.189 -11.809 18.224 1.00 79.69 207 ASP A O 1
ATOM 1671 N N . ASN A 1 208 ? -3.882 -10.598 16.371 1.00 82.69 208 ASN A N 1
ATOM 1672 C CA . ASN A 1 208 ? -4.249 -9.319 17.009 1.00 82.69 208 ASN A CA 1
ATOM 1673 C C . ASN A 1 208 ? -5.370 -8.565 16.291 1.00 82.69 208 ASN A C 1
ATOM 1675 O O . ASN A 1 208 ? -6.126 -7.829 16.936 1.00 82.69 208 ASN A O 1
ATOM 1679 N N . ILE A 1 209 ? -5.461 -8.704 14.966 1.00 86.19 209 ILE A N 1
ATOM 1680 C CA . ILE A 1 20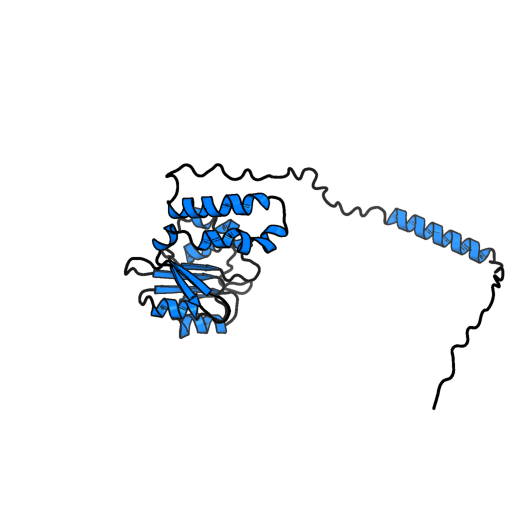9 ? -6.483 -8.022 14.163 1.00 86.19 209 ILE A CA 1
ATOM 1681 C C . ILE A 1 209 ? -7.787 -8.828 14.167 1.00 86.19 209 ILE A C 1
ATOM 1683 O O . ILE A 1 209 ? -8.868 -8.244 14.284 1.00 86.19 209 ILE A O 1
ATOM 1687 N N . HIS A 1 210 ? -7.687 -10.164 14.125 1.00 83.81 210 HIS A N 1
ATOM 1688 C CA . HIS A 1 210 ? -8.818 -11.100 14.181 1.00 83.81 210 HIS A CA 1
ATOM 1689 C C . HIS A 1 210 ? -9.947 -10.763 13.189 1.00 83.81 210 HIS A C 1
ATOM 1691 O O . HIS A 1 210 ? -11.130 -10.900 13.506 1.00 83.81 210 HIS A O 1
ATOM 1697 N N . GLN A 1 211 ? -9.591 -10.279 11.998 1.00 84.62 211 GLN A N 1
ATOM 1698 C CA . GLN A 1 211 ? -10.544 -10.022 10.919 1.00 84.62 211 GLN A CA 1
ATOM 1699 C C . GLN A 1 211 ? -10.462 -11.145 9.888 1.00 84.62 211 GLN A C 1
ATOM 1701 O O . GLN A 1 211 ? -9.382 -11.652 9.609 1.00 84.62 211 GLN A O 1
ATOM 1706 N N . LYS A 1 212 ? -11.615 -11.528 9.327 1.00 82.19 212 LYS A N 1
ATOM 1707 C CA . LYS A 1 212 ? -11.707 -12.574 8.291 1.00 82.19 212 LYS A CA 1
ATOM 1708 C C . LYS A 1 212 ? -11.214 -12.115 6.915 1.00 82.19 212 LYS A C 1
ATOM 1710 O O . LYS A 1 212 ? -11.050 -12.943 6.031 1.00 82.19 212 LYS A O 1
ATOM 1715 N N . LYS A 1 213 ? -11.107 -10.801 6.720 1.00 85.38 213 LYS A N 1
ATOM 1716 C CA . LYS A 1 213 ? -10.718 -10.138 5.477 1.00 85.38 213 LYS A CA 1
ATOM 1717 C C . LYS A 1 213 ? -10.051 -8.818 5.845 1.00 85.38 213 LYS A C 1
ATOM 1719 O O . LYS A 1 213 ? -10.497 -8.147 6.777 1.00 85.38 213 LYS A O 1
ATOM 1724 N N . ILE A 1 214 ? -8.995 -8.468 5.121 1.00 87.44 214 ILE A N 1
ATOM 1725 C CA . ILE A 1 214 ? -8.377 -7.143 5.150 1.00 87.44 214 ILE A CA 1
ATOM 1726 C C . ILE A 1 214 ? -8.546 -6.556 3.751 1.00 87.44 214 ILE A C 1
ATOM 1728 O O . ILE A 1 214 ? -8.006 -7.095 2.789 1.00 87.44 214 ILE A O 1
ATOM 1732 N N . ASP A 1 215 ? -9.318 -5.480 3.638 1.00 88.88 215 ASP A N 1
ATOM 1733 C CA . ASP A 1 215 ? -9.620 -4.828 2.359 1.00 88.88 215 ASP A CA 1
ATOM 1734 C C . ASP A 1 215 ? -8.480 -3.918 1.913 1.00 88.88 215 ASP A C 1
ATOM 1736 O O . ASP A 1 215 ? -8.128 -3.870 0.736 1.00 88.88 215 ASP A O 1
ATOM 1740 N N . PHE A 1 216 ? -7.871 -3.226 2.876 1.00 88.94 216 PHE A N 1
ATOM 1741 C CA . PHE A 1 216 ? -6.737 -2.347 2.639 1.00 88.94 216 PHE A CA 1
ATOM 1742 C C . PHE A 1 216 ? -5.593 -2.723 3.571 1.00 88.94 216 PHE A C 1
ATOM 1744 O O . PHE A 1 216 ? -5.707 -2.615 4.791 1.00 88.94 216 PHE A O 1
ATOM 1751 N N . LEU A 1 217 ? -4.469 -3.141 2.996 1.00 87.38 217 LEU A N 1
ATOM 1752 C CA . LEU A 1 217 ? -3.240 -3.419 3.727 1.00 87.38 217 LEU A CA 1
ATOM 1753 C C . LEU A 1 217 ? -2.139 -2.510 3.197 1.00 87.38 217 LEU A C 1
ATOM 1755 O O . LEU A 1 217 ? -1.748 -2.614 2.036 1.00 87.38 217 LEU A O 1
ATOM 1759 N N . TRP A 1 218 ? -1.630 -1.625 4.046 1.00 86.81 218 TRP A N 1
ATOM 1760 C CA . TRP A 1 218 ? -0.601 -0.670 3.657 1.00 86.81 218 TRP A CA 1
ATOM 1761 C C . TRP A 1 218 ? 0.640 -0.814 4.537 1.00 86.81 218 TRP A C 1
ATOM 1763 O O . TRP A 1 218 ? 0.567 -0.789 5.764 1.00 86.81 218 TRP A O 1
ATOM 1773 N N . PHE A 1 219 ? 1.792 -0.950 3.882 1.00 83.19 219 PHE A N 1
ATOM 1774 C CA . PHE A 1 219 ? 3.118 -0.933 4.486 1.00 83.19 219 PHE A CA 1
ATOM 1775 C C . PHE A 1 219 ? 3.834 0.409 4.250 1.00 83.19 219 PHE A C 1
ATOM 1777 O O . PHE A 1 219 ? 4.129 0.778 3.117 1.00 83.19 219 PHE A O 1
ATOM 1784 N N . GLY A 1 220 ? 4.140 1.117 5.332 1.00 78.75 220 GLY A N 1
ATOM 1785 C CA . GLY A 1 220 ? 4.965 2.325 5.418 1.00 78.75 220 GLY A CA 1
ATOM 1786 C C . GLY A 1 220 ? 6.241 2.086 6.237 1.00 78.75 220 GLY A C 1
ATOM 1787 O O . GLY A 1 220 ? 6.598 2.876 7.111 1.00 78.75 220 GLY A O 1
ATOM 1788 N N . LEU A 1 221 ? 6.915 0.954 6.013 1.00 73.50 221 LEU A N 1
ATOM 1789 C CA . LEU A 1 221 ? 8.058 0.504 6.813 1.00 73.50 221 LEU A CA 1
ATOM 1790 C C . LEU A 1 221 ? 9.392 1.065 6.314 1.00 73.50 221 LEU A C 1
ATOM 1792 O O . LEU A 1 221 ? 10.156 0.312 5.726 1.00 73.50 221 LEU A O 1
ATOM 1796 N N . LYS A 1 222 ? 9.711 2.331 6.613 1.00 70.56 222 LYS A N 1
ATOM 1797 C CA . LYS A 1 222 ? 10.968 2.979 6.177 1.00 70.56 222 LYS A CA 1
ATOM 1798 C C . LYS A 1 222 ? 12.204 2.072 6.344 1.00 70.56 222 LYS A C 1
ATOM 1800 O O . LYS A 1 222 ? 12.658 1.847 7.467 1.00 70.56 222 LYS A O 1
ATOM 1805 N N . GLY A 1 223 ? 12.764 1.591 5.231 1.00 63.53 223 GLY A N 1
ATOM 1806 C CA . GLY A 1 223 ? 14.018 0.822 5.179 1.00 63.53 223 GLY A CA 1
ATOM 1807 C C . GLY A 1 223 ? 13.900 -0.665 5.546 1.00 63.53 223 GLY A C 1
ATOM 1808 O O . GLY A 1 223 ? 14.913 -1.362 5.666 1.00 63.53 223 GLY A O 1
ATOM 1809 N N . HIS A 1 224 ? 12.685 -1.174 5.742 1.00 65.19 224 HIS A N 1
ATOM 1810 C CA . HIS A 1 224 ? 12.414 -2.569 6.102 1.00 65.19 224 HIS A CA 1
ATOM 1811 C C . HIS A 1 224 ? 11.320 -3.218 5.245 1.00 65.19 224 HIS A C 1
ATOM 1813 O O . HIS A 1 224 ? 10.894 -4.334 5.545 1.00 65.19 224 HIS A O 1
ATOM 1819 N N . GLU A 1 225 ? 10.918 -2.571 4.154 1.00 69.31 225 GLU A N 1
ATOM 1820 C CA . GLU A 1 225 ? 9.862 -3.016 3.248 1.00 69.31 225 GLU A CA 1
ATOM 1821 C C . GLU A 1 225 ? 10.175 -4.410 2.683 1.00 69.31 225 GLU A C 1
ATOM 1823 O O . GLU A 1 225 ? 9.358 -5.318 2.778 1.00 69.31 225 GLU A O 1
ATOM 1828 N N . TYR A 1 226 ? 11.401 -4.656 2.215 1.00 67.19 226 TYR A N 1
ATOM 1829 C CA . TYR A 1 226 ? 11.769 -5.955 1.629 1.00 67.19 226 TYR A CA 1
ATOM 1830 C C . TYR A 1 226 ? 11.767 -7.120 2.630 1.00 67.19 226 TYR A C 1
ATOM 1832 O O . TYR A 1 226 ? 11.558 -8.269 2.244 1.00 67.19 226 TYR A O 1
ATOM 1840 N N . ARG A 1 227 ? 11.944 -6.854 3.934 1.00 67.06 227 ARG A N 1
ATOM 1841 C CA . ARG A 1 227 ? 11.947 -7.908 4.970 1.00 67.06 227 ARG A CA 1
ATOM 1842 C C . ARG A 1 227 ? 10.565 -8.520 5.186 1.00 67.06 227 ARG A C 1
ATOM 1844 O O . ARG A 1 227 ? 10.466 -9.599 5.776 1.00 67.06 227 ARG A O 1
ATOM 1851 N N . ILE A 1 228 ? 9.511 -7.843 4.734 1.00 69.38 228 ILE A N 1
ATOM 1852 C CA . ILE A 1 228 ? 8.140 -8.334 4.851 1.00 69.38 228 ILE A CA 1
ATOM 1853 C C . ILE A 1 228 ? 7.730 -9.238 3.698 1.00 69.38 228 ILE A C 1
ATOM 1855 O O . ILE A 1 228 ? 6.843 -10.063 3.883 1.00 69.38 228 ILE A O 1
ATOM 1859 N N . LEU A 1 229 ? 8.405 -9.146 2.548 1.00 71.19 229 LEU A N 1
ATOM 1860 C CA . LEU A 1 229 ? 8.070 -9.931 1.356 1.00 71.19 229 LEU A CA 1
ATOM 1861 C C . LEU A 1 229 ? 8.126 -11.438 1.639 1.00 71.19 229 LEU A C 1
ATOM 1863 O O . LEU A 1 229 ? 7.235 -12.181 1.240 1.00 71.19 229 LEU A O 1
ATOM 1867 N N . ASN A 1 230 ? 9.095 -11.874 2.450 1.00 71.19 230 ASN A N 1
ATOM 1868 C CA . ASN A 1 230 ? 9.219 -13.268 2.893 1.00 71.19 230 ASN A CA 1
ATOM 1869 C C . ASN A 1 230 ? 8.068 -13.752 3.795 1.00 71.19 230 ASN A C 1
ATOM 1871 O O . ASN A 1 230 ? 8.006 -14.927 4.143 1.00 71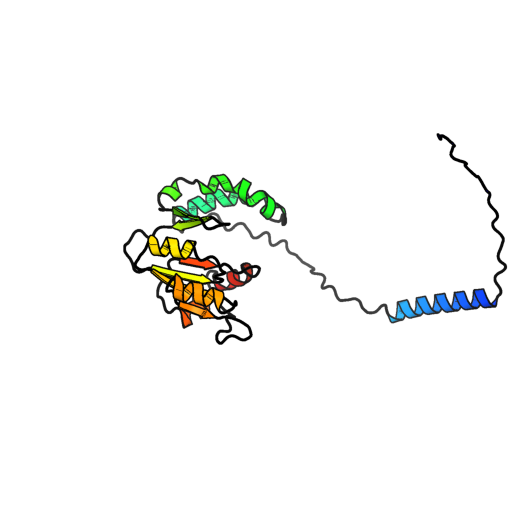.19 230 ASN A O 1
ATOM 1875 N N . GLN A 1 231 ? 7.198 -12.850 4.242 1.00 72.75 231 GLN A N 1
ATOM 1876 C CA . GLN A 1 231 ? 6.085 -13.157 5.136 1.00 72.75 231 GLN A CA 1
ATOM 1877 C C . GLN A 1 231 ? 4.745 -13.227 4.396 1.00 72.75 231 GLN A C 1
ATOM 1879 O O . GLN A 1 231 ? 3.832 -13.890 4.889 1.00 72.75 231 GLN A O 1
ATOM 1884 N N . ILE A 1 232 ? 4.651 -12.558 3.241 1.00 70.31 232 ILE A N 1
ATOM 1885 C CA . ILE A 1 232 ? 3.416 -12.344 2.472 1.00 70.31 232 ILE A CA 1
ATOM 1886 C C . ILE A 1 232 ? 3.397 -13.065 1.112 1.00 70.31 232 ILE A C 1
ATOM 1888 O O . ILE A 1 232 ? 2.408 -12.952 0.398 1.00 70.31 232 ILE A O 1
ATOM 1892 N N . HIS A 1 233 ? 4.465 -13.777 0.732 1.00 71.38 233 HIS A N 1
ATOM 1893 C CA . HIS A 1 233 ? 4.449 -14.633 -0.460 1.00 71.38 233 HIS A CA 1
ATOM 1894 C C . HIS A 1 233 ? 3.504 -15.835 -0.292 1.00 71.38 233 HIS A C 1
ATOM 1896 O O . HIS A 1 233 ? 3.197 -16.221 0.837 1.00 71.38 233 HIS A O 1
ATOM 1902 N N . SER A 1 234 ? 3.092 -16.448 -1.406 1.00 62.94 234 SER A N 1
ATOM 1903 C CA . SER A 1 234 ? 2.380 -17.737 -1.428 1.00 62.94 234 SER A CA 1
ATOM 1904 C C . SER A 1 234 ? 3.182 -18.813 -0.696 1.00 62.94 234 SER A C 1
ATOM 1906 O O . SER A 1 234 ? 4.388 -18.904 -0.907 1.00 62.94 234 SER A O 1
ATOM 1908 N N . ASP A 1 235 ? 2.532 -19.580 0.180 1.00 69.44 235 ASP A N 1
ATOM 1909 C CA . ASP A 1 235 ? 3.126 -20.474 1.191 1.00 69.44 235 ASP A CA 1
ATOM 1910 C C . ASP A 1 235 ? 3.850 -19.775 2.351 1.00 69.44 235 ASP A C 1
ATOM 1912 O O . ASP A 1 235 ? 4.432 -20.432 3.218 1.00 69.44 235 ASP A O 1
ATOM 1916 N N . GLY A 1 236 ? 3.800 -18.448 2.431 1.00 69.25 236 GLY A N 1
ATOM 1917 C CA . GLY A 1 236 ? 4.416 -17.661 3.491 1.00 69.25 236 GLY A CA 1
ATOM 1918 C C . GLY A 1 236 ? 3.691 -17.795 4.837 1.00 69.25 236 GLY A C 1
ATOM 1919 O O . GLY A 1 236 ? 2.589 -18.337 4.927 1.00 69.25 236 GLY A O 1
ATOM 1920 N N . PRO A 1 237 ? 4.286 -17.296 5.937 1.00 72.38 237 PRO A N 1
ATOM 1921 C CA . PRO A 1 237 ? 3.654 -17.259 7.253 1.00 72.38 237 PRO A CA 1
ATOM 1922 C C . PRO A 1 237 ? 2.214 -16.731 7.288 1.00 72.38 237 PRO A C 1
ATOM 1924 O O . PRO A 1 237 ? 1.432 -17.247 8.082 1.00 72.38 237 PRO A O 1
ATOM 1927 N N . LEU A 1 238 ? 1.879 -15.720 6.477 1.00 70.44 238 LEU A N 1
ATOM 1928 C CA . LEU A 1 238 ? 0.519 -15.180 6.390 1.00 70.44 238 LEU A CA 1
ATOM 1929 C C . LEU A 1 238 ? -0.444 -16.189 5.745 1.00 70.44 238 LEU A C 1
ATOM 1931 O O . LEU A 1 238 ? -1.457 -16.536 6.346 1.00 70.44 238 LEU A O 1
ATOM 1935 N N . ASP A 1 239 ? -0.072 -16.723 4.581 1.00 70.69 239 ASP A N 1
ATOM 1936 C CA . ASP A 1 239 ? -0.873 -17.683 3.813 1.00 70.69 239 ASP A CA 1
ATOM 1937 C C . ASP A 1 239 ? -1.129 -18.980 4.606 1.00 70.69 239 ASP A C 1
ATOM 1939 O O . ASP A 1 239 ? -2.264 -19.423 4.788 1.00 70.69 239 ASP A O 1
ATOM 1943 N N . ARG A 1 240 ? -0.088 -19.519 5.259 1.00 74.25 240 ARG A N 1
ATOM 1944 C CA . ARG A 1 240 ? -0.205 -20.702 6.137 1.00 74.25 240 ARG A CA 1
ATOM 1945 C C . ARG A 1 240 ? -1.143 -20.498 7.327 1.00 74.25 240 ARG A C 1
ATOM 1947 O O . ARG A 1 240 ? -1.639 -21.474 7.891 1.00 74.25 240 ARG A O 1
ATOM 1954 N N . LYS A 1 241 ? -1.364 -19.250 7.743 1.00 69.62 241 LYS A N 1
ATOM 1955 C CA . LYS A 1 241 ? -2.286 -18.892 8.827 1.00 69.62 241 LYS A CA 1
ATOM 1956 C C . LYS A 1 241 ? -3.715 -18.638 8.338 1.00 69.62 241 LYS A C 1
ATOM 1958 O O . LYS A 1 241 ? -4.586 -18.490 9.191 1.00 69.62 241 LYS A O 1
ATOM 1963 N N . ARG A 1 242 ? -3.964 -18.680 7.021 1.00 60.56 242 ARG A N 1
ATOM 1964 C CA . ARG A 1 242 ? -5.276 -18.479 6.380 1.00 60.56 242 ARG A CA 1
ATOM 1965 C C . ARG A 1 242 ? -5.946 -17.165 6.796 1.00 60.56 242 ARG A C 1
ATOM 1967 O O . ARG A 1 242 ? -7.124 -17.161 7.158 1.00 60.56 242 ARG A O 1
ATOM 1974 N N . VAL A 1 243 ? -5.163 -16.089 6.802 1.00 54.03 243 VAL A N 1
ATOM 1975 C CA . VAL A 1 243 ? -5.669 -14.712 6.927 1.00 54.03 243 VAL A CA 1
ATOM 1976 C C . VAL A 1 243 ? -6.013 -14.182 5.546 1.00 54.03 243 VAL A C 1
ATOM 1978 O O . VAL A 1 243 ? -5.214 -14.450 4.624 1.00 54.03 243 VAL A O 1
#

Nearest PDB structures (foldseek):
  4pcv-assembly1_A  TM=6.775E-01  e=4.958E-01  Escherichia coli P0299438.9
  4yxf-assembly1_B  TM=6.154E-01  e=4.349E-01  Pseudomonas fluorescens
  6p7d-assembly1_A  TM=6.103E-01  e=2.093E+00  Salmonella enterica subsp. enterica serovar Typhimurium
  6p5z-assembly1_A  TM=5.298E-01  e=1.240E+00  Salmonella enterica subsp. enterica serovar Typhimurium
  6pr2-assembly1_B  TM=5.391E-01  e=1.720E+00  Salmonella enterica subsp. enterica serovar Typhimurium

Mean predicted aligned error: 16.48 Å

pLDDT: mean 74.16, std 17.82, range [29.95, 95.62]

Organism: NCBI:txid1611254

Solvent-accessible surface area (backbone atoms only — not comparable to full-atom values): 15309 Å² total; per-residue (Å²): 139,82,90,82,81,90,80,87,81,90,82,79,95,76,89,74,84,78,83,74,53,72,67,55,56,52,49,50,51,54,50,51,51,47,51,52,50,49,50,60,71,62,67,75,70,78,73,81,68,77,75,75,75,77,74,67,79,77,68,69,71,74,75,73,77,79,60,87,84,80,60,55,73,60,56,52,53,48,47,66,50,42,50,73,61,49,56,85,38,69,94,43,88,64,54,46,82,76,38,46,66,77,59,41,54,72,56,78,67,47,74,69,54,73,79,45,58,67,44,79,43,62,53,98,87,52,74,44,76,42,75,58,74,96,61,102,59,84,40,30,35,39,35,37,36,48,62,88,70,56,59,46,61,48,53,47,44,74,77,37,85,53,57,47,44,37,34,31,33,70,68,61,70,67,43,44,46,50,38,35,70,72,67,65,26,49,67,42,59,32,37,100,89,42,94,37,70,74,85,44,67,33,55,45,49,57,76,72,64,72,56,92,61,72,78,39,79,46,82,49,43,89,96,48,60,75,74,47,51,76,31,69,37,92,84,14,62,21,50,75,66,72,94

Sequence (243 aa):
MSRNPYNILDAGDRITSISYSKSFITLLILFVTFLAAFSVLNGSNELNFYTVENTEKVLLPLPEYLESGTVSPLFESFYNCLRPKLAPLIGKYKEPWLSFVNLTKECDSLEVYKAIDLRSVGNQNETKYIAYPRKDEDLVMVTIGIGQDVSTEMKLKEMYTRIKFYGVDPSSYINKDIYEKKLGGKYFHYGSSGKLKIRNYGVFLADNIHQKKIDFLWFGLKGHEYRILNQIHSDGPLDRKRV

Foldseek 3Di:
DDDDDDDDDDDDDDDDDDDDDPVNVVVVVVVVVVVVVVCVVPVPPPPCPPPPPDPPVCPVPPPDQPDPPPDDPLVNLLCVLQVVLCVVCRPPDVCCVVCVCVSCVVSVDDPVCVVFPWDWDDDPPDIDIAGDDPDLDQAEAEEEAQPQDCSSLVVVCVVHVRYEYEYEHQDDDRSVCCCCVVNVHHYDHEDPPGPDPCPAVLCCCVPPVVDLDHRHYHYPDVPCVVVHCQQPDVVHVNVVSND

Secondary structure (DSSP, 8-state):
---------------------HHHHHHHHHHHHHHHHHHHHHTT--------TT------PPP-PPPTTSS-HHHHHHHHHHHHHHGGGTT-SSHHHHHHHHHHGGGGG-GGGGGS-EEEEE-SS-EEEEEPPSS---EEEEEES--S--HHHHHHHHH-SSEEEEEEESS-HHHHHIIIIII-PEEEEBSTTSSB--S-HHHHIIIII--S--SEEEE--TTTTHHHHHHHSTTSHHHHTT-

Radius of gyration: 32.44 Å; Cα contacts (8 Å, |Δi|>4): 228; chains: 1; bounding box: 100×72×47 Å